Protein AF-A0A1K1PTK1-F1 (afdb_monomer_lite)

Radius of gyration: 25.81 Å; chains: 1; bounding box: 50×44×84 Å

pLDDT: mean 75.49, std 21.54, range [27.88, 97.56]

Sequence (202 aa):
MAKRYSPTVPIGLLTPEHPADHCRLPRHRAFRLRPVVVIAVPGLLTGLAAGLRGWALAGTAPLLSYAIGGLTGPWAAAAGWSFTPLTYAVSTVVFTAIAYGVRKPAVRRRPPEPEPGLWARRGHLAVVACLLFAAAAGCYATLRGLGRIGALPQGFDAVYHGNAVRYIADTGDRSLFGTGHVNWYGDARTPCCCRDCRRCPW

InterPro domains:
  IPR046671 Protein of unknown function DUF6541 [PF20176] (36-183)

Foldseek 3Di:
DDDDDDDDDDDDDPDDDDDPPPPPPPPPPDPDCVVVCLQQVLLLLLCVLLVDDDVRSVVCRNVNSCVLVLVLQAVCVVVVHFADPVSSVVSSVVSSVVSNVVNPVVPVPDDDDPDPPCPPPVNVVVVVVVVVVVVVVVVVVVCVQQVHPPRDNPVVPSVLVVQVVVQCVVPSHSHPCSSVPPPDPPPPPPPPPDPDPPDDDD

Structure (mmCIF, N/CA/C/O backbone):
data_AF-A0A1K1PTK1-F1
#
_entry.id   AF-A0A1K1PTK1-F1
#
loop_
_atom_site.group_PDB
_atom_site.id
_atom_site.type_symbol
_atom_site.label_atom_id
_atom_site.label_alt_id
_atom_site.label_comp_id
_atom_site.label_asym_id
_atom_site.label_entity_id
_atom_site.label_seq_id
_atom_site.pdbx_PDB_ins_code
_atom_site.Cartn_x
_atom_site.Cartn_y
_atom_site.Cartn_z
_atom_site.occupancy
_atom_site.B_iso_or_equiv
_atom_site.auth_seq_id
_atom_site.auth_comp_id
_atom_site.auth_asym_id
_atom_site.auth_atom_id
_atom_site.pdbx_PDB_model_num
ATOM 1 N N . MET A 1 1 ? -2.266 25.096 -47.116 1.00 40.72 1 MET A N 1
ATOM 2 C CA . MET A 1 1 ? -1.181 24.144 -47.448 1.00 40.72 1 MET A CA 1
ATOM 3 C C . MET A 1 1 ? -1.688 22.729 -47.221 1.00 40.72 1 MET A C 1
ATOM 5 O O . MET A 1 1 ? -1.929 22.347 -46.085 1.00 40.72 1 MET A O 1
ATOM 9 N N . ALA A 1 2 ? -1.960 22.012 -48.310 1.00 28.81 2 ALA A N 1
ATOM 10 C CA . ALA A 1 2 ? -2.573 20.688 -48.315 1.00 28.81 2 ALA A CA 1
ATOM 11 C C . ALA A 1 2 ? -1.516 19.583 -48.157 1.00 28.81 2 ALA A C 1
ATOM 13 O O . ALA A 1 2 ? -0.466 19.624 -48.800 1.00 28.81 2 ALA A O 1
ATOM 14 N N . LYS A 1 3 ? -1.807 18.584 -47.319 1.00 31.72 3 LYS A N 1
ATOM 15 C CA . LYS A 1 3 ? -0.981 17.386 -47.132 1.00 31.72 3 LYS A CA 1
ATOM 16 C C . LYS A 1 3 ? -1.183 16.473 -48.350 1.00 31.72 3 LYS A C 1
ATOM 18 O O . LYS A 1 3 ? -2.231 15.845 -48.476 1.00 31.72 3 LYS A O 1
ATOM 23 N N . ARG A 1 4 ? -0.219 16.446 -49.279 1.00 27.88 4 ARG A N 1
ATOM 24 C CA . ARG A 1 4 ? -0.216 15.503 -50.411 1.00 27.88 4 ARG A CA 1
ATOM 25 C C . ARG A 1 4 ? -0.081 14.077 -49.871 1.00 27.88 4 ARG A C 1
ATOM 27 O O . ARG A 1 4 ? 0.936 13.740 -49.274 1.00 27.88 4 ARG A O 1
ATOM 34 N N . TYR A 1 5 ? -1.100 13.255 -50.093 1.00 32.50 5 TYR A N 1
ATOM 35 C CA . TYR A 1 5 ? -0.982 11.801 -50.064 1.00 32.50 5 TYR A CA 1
ATOM 36 C C . TYR A 1 5 ? -0.340 11.363 -51.389 1.00 32.50 5 TYR A C 1
ATOM 38 O O . TYR A 1 5 ? -0.928 11.588 -52.444 1.00 32.50 5 TYR A O 1
ATOM 46 N N . SER A 1 6 ? 0.857 10.770 -51.346 1.00 29.03 6 SER A N 1
ATOM 47 C CA . SER A 1 6 ? 1.424 10.043 -52.492 1.00 29.03 6 SER A CA 1
ATOM 48 C C . SER A 1 6 ? 0.791 8.649 -52.564 1.00 29.03 6 SER A C 1
ATOM 50 O O . SER A 1 6 ? 0.915 7.900 -51.592 1.00 29.03 6 SER A O 1
ATOM 52 N N . PRO A 1 7 ? 0.136 8.268 -53.674 1.00 42.72 7 PRO A N 1
ATOM 53 C CA . PRO A 1 7 ? -0.481 6.962 -53.825 1.00 42.72 7 PRO A CA 1
ATOM 54 C C . PRO A 1 7 ? 0.374 6.090 -54.749 1.00 42.72 7 PRO A C 1
ATOM 56 O O . PRO A 1 7 ? 0.171 6.121 -55.950 1.00 42.72 7 PRO A O 1
ATOM 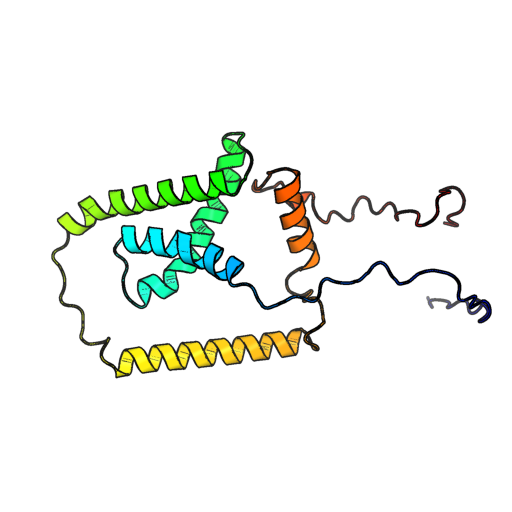59 N N . THR A 1 8 ? 1.316 5.311 -54.217 1.00 39.00 8 THR A N 1
ATOM 60 C CA . THR A 1 8 ? 1.944 4.196 -54.960 1.00 39.00 8 THR A CA 1
ATOM 61 C C . THR A 1 8 ? 2.773 3.333 -54.012 1.00 39.00 8 THR A C 1
ATOM 63 O O . THR A 1 8 ? 3.974 3.541 -53.861 1.00 39.00 8 THR A O 1
ATOM 66 N N . VAL A 1 9 ? 2.144 2.333 -53.397 1.00 42.16 9 VAL A N 1
ATOM 67 C CA . VAL A 1 9 ? 2.837 1.077 -53.079 1.00 42.16 9 VAL A CA 1
ATOM 68 C C . VAL A 1 9 ? 1.949 -0.041 -53.625 1.00 42.16 9 VAL A C 1
ATOM 70 O O . VAL A 1 9 ? 0.801 -0.155 -53.191 1.00 42.16 9 VAL A O 1
ATOM 73 N N . PRO A 1 10 ? 2.409 -0.801 -54.632 1.00 30.94 10 PRO A N 1
ATOM 74 C CA . PRO A 1 10 ? 1.599 -1.832 -55.256 1.00 30.94 10 PRO A CA 1
ATOM 75 C C . PRO A 1 10 ? 1.327 -2.979 -54.279 1.00 30.94 10 PRO A C 1
ATOM 77 O O . PRO A 1 10 ? 2.212 -3.487 -53.592 1.00 30.94 10 PRO A O 1
ATOM 80 N N . ILE A 1 11 ? 0.058 -3.372 -54.249 1.00 39.94 11 ILE A N 1
ATOM 81 C CA . ILE A 1 11 ? -0.478 -4.556 -53.587 1.00 39.94 11 ILE A CA 1
ATOM 82 C C . ILE A 1 11 ? 0.040 -5.769 -54.366 1.00 39.94 11 ILE A C 1
ATOM 84 O O . ILE A 1 11 ? -0.454 -6.062 -55.450 1.00 39.94 11 ILE A O 1
ATOM 88 N N . GLY A 1 12 ? 1.059 -6.454 -53.852 1.00 36.91 12 GLY A N 1
ATOM 89 C CA . GLY A 1 12 ? 1.555 -7.672 -54.489 1.00 36.91 12 GLY A CA 1
ATOM 90 C C . GLY A 1 12 ? 2.940 -8.077 -54.019 1.00 36.91 12 GLY A C 1
ATOM 91 O O . GLY A 1 12 ? 3.911 -7.751 -54.686 1.00 36.91 12 GLY A O 1
ATOM 92 N N . LEU A 1 13 ? 3.006 -8.766 -52.874 1.00 30.64 13 LEU A N 1
ATOM 93 C CA . LEU A 1 13 ? 3.986 -9.811 -52.525 1.00 30.64 13 LEU A CA 1
ATOM 94 C C . LEU A 1 13 ? 3.707 -10.284 -51.085 1.00 30.64 13 LEU A C 1
ATOM 96 O O . LEU A 1 13 ? 4.434 -9.999 -50.140 1.00 30.64 13 LEU A O 1
ATOM 100 N N . LEU A 1 14 ? 2.586 -10.990 -50.919 1.00 35.12 14 LEU A N 1
ATOM 101 C CA . LEU A 1 14 ? 2.364 -11.889 -49.786 1.00 35.12 14 LEU A CA 1
ATOM 102 C C . LEU A 1 14 ? 3.013 -13.230 -50.150 1.00 35.12 14 LEU A C 1
ATOM 104 O O . LEU A 1 14 ? 2.383 -14.077 -50.775 1.00 35.12 14 LEU A O 1
ATOM 108 N N . THR A 1 15 ? 4.283 -13.411 -49.798 1.00 32.91 15 THR A N 1
ATOM 109 C CA . THR A 1 15 ? 4.886 -14.748 -49.691 1.00 32.91 15 THR A CA 1
ATOM 110 C C . THR A 1 15 ? 4.703 -15.245 -48.253 1.00 32.91 15 THR A C 1
ATOM 112 O O . THR A 1 15 ? 5.134 -14.547 -47.331 1.00 32.91 15 THR A O 1
ATOM 115 N N . PRO A 1 16 ? 4.061 -16.405 -48.022 1.00 45.12 16 PRO A N 1
ATOM 116 C CA . PRO A 1 16 ? 3.763 -16.908 -46.688 1.00 45.12 16 PRO A CA 1
ATOM 117 C C . PRO A 1 16 ? 4.857 -17.880 -46.239 1.00 45.12 16 PRO A C 1
ATOM 119 O O . PRO A 1 16 ? 4.672 -19.082 -46.317 1.00 45.12 16 PRO A O 1
ATOM 122 N N . GLU A 1 17 ? 6.008 -17.397 -45.779 1.00 35.66 17 GLU A N 1
ATOM 123 C CA . GLU A 1 17 ? 7.068 -18.296 -45.299 1.00 35.66 17 GLU A CA 1
ATOM 124 C C . GLU A 1 17 ? 7.743 -17.720 -44.038 1.00 35.66 17 GLU A C 1
ATOM 126 O O . GLU A 1 17 ? 8.630 -16.874 -44.119 1.00 35.66 17 GLU A O 1
ATOM 131 N N . HIS A 1 18 ? 7.315 -18.257 -42.882 1.00 38.66 18 HIS A N 1
ATOM 132 C CA . HIS A 1 18 ? 8.014 -18.345 -41.581 1.00 38.66 18 HIS A CA 1
ATOM 133 C C . HIS A 1 18 ? 8.042 -17.153 -40.590 1.00 38.66 18 HIS A C 1
ATOM 135 O O . HIS A 1 18 ? 8.311 -16.015 -40.960 1.00 38.66 18 HIS A O 1
ATOM 141 N N . PRO A 1 19 ? 7.989 -17.420 -39.262 1.00 39.12 19 PRO A N 1
ATOM 142 C CA . PRO A 1 19 ? 7.047 -18.277 -38.539 1.00 39.12 19 PRO A CA 1
ATOM 143 C C . PRO A 1 19 ? 6.409 -17.496 -37.363 1.00 39.12 19 PRO A C 1
ATOM 145 O O . PRO A 1 19 ? 7.090 -17.019 -36.453 1.00 39.12 19 PRO A O 1
ATOM 148 N N . ALA A 1 20 ? 5.081 -17.393 -37.325 1.00 39.00 20 ALA A N 1
ATOM 149 C CA . ALA A 1 20 ? 4.339 -16.733 -36.241 1.00 39.00 20 ALA A CA 1
ATOM 150 C C . ALA A 1 20 ? 4.202 -17.604 -34.966 1.00 39.00 20 ALA A C 1
ATOM 152 O O . ALA A 1 20 ? 3.267 -17.426 -34.187 1.00 39.00 20 ALA A O 1
ATOM 153 N N . ASP A 1 21 ? 5.126 -18.541 -34.727 1.00 35.16 21 ASP A N 1
ATOM 154 C CA . ASP A 1 21 ? 4.940 -19.633 -33.757 1.00 35.16 21 ASP A CA 1
ATOM 155 C C . ASP A 1 21 ? 5.618 -19.433 -32.389 1.00 35.16 21 ASP A C 1
ATOM 157 O O . ASP A 1 21 ? 5.432 -20.249 -31.482 1.00 35.16 21 ASP A O 1
ATOM 161 N N . HIS A 1 22 ? 6.344 -18.332 -32.166 1.00 37.00 22 HIS A N 1
ATOM 162 C CA . HIS A 1 22 ? 7.022 -18.092 -30.879 1.00 37.00 22 HIS A CA 1
ATOM 163 C C . HIS A 1 22 ? 6.304 -17.137 -29.924 1.00 37.00 22 HIS A C 1
ATOM 165 O O . HIS A 1 22 ? 6.672 -17.060 -28.753 1.00 37.00 22 HIS A O 1
ATOM 171 N N . CYS A 1 23 ? 5.222 -16.481 -30.347 1.00 39.00 23 CYS A N 1
ATOM 172 C CA . CYS A 1 23 ? 4.426 -15.643 -29.450 1.00 39.00 23 CYS A CA 1
ATOM 173 C C . CYS A 1 23 ? 3.256 -16.430 -28.840 1.00 39.00 23 CYS A C 1
ATOM 175 O O . CYS A 1 23 ? 2.099 -16.012 -28.877 1.00 39.00 23 CYS A O 1
ATOM 177 N N . ARG A 1 24 ? 3.539 -17.598 -28.245 1.00 36.56 24 ARG A N 1
ATOM 178 C CA . ARG A 1 24 ? 2.596 -18.186 -27.286 1.00 36.56 24 ARG A CA 1
ATOM 179 C C . ARG A 1 24 ? 2.633 -17.320 -26.036 1.00 36.56 24 ARG A C 1
ATOM 181 O O . ARG A 1 24 ? 3.410 -17.584 -25.122 1.00 36.56 24 ARG A O 1
ATOM 188 N N . LEU A 1 25 ? 1.781 -16.294 -25.993 1.00 40.56 25 LEU A N 1
ATOM 189 C CA . LEU A 1 25 ? 1.430 -15.648 -24.735 1.00 40.56 25 LEU A CA 1
ATOM 190 C C . LEU A 1 25 ? 1.032 -16.771 -23.769 1.00 40.56 25 LEU A C 1
ATOM 192 O O . LEU A 1 25 ? 0.128 -17.554 -24.093 1.00 40.56 25 LEU A O 1
ATOM 196 N N . PRO A 1 26 ? 1.735 -16.938 -22.637 1.00 41.94 26 PRO A N 1
ATOM 197 C CA . PRO A 1 26 ? 1.401 -17.984 -21.693 1.00 41.94 26 PRO A CA 1
ATOM 198 C C . PRO A 1 26 ? -0.063 -17.792 -21.314 1.00 41.94 26 PRO A C 1
ATOM 200 O O . PRO A 1 26 ? -0.428 -16.741 -20.793 1.00 41.94 26 PRO A O 1
ATOM 203 N N . ARG A 1 27 ? -0.911 -18.789 -21.613 1.00 46.16 27 ARG A N 1
ATOM 204 C CA . ARG A 1 27 ? -2.316 -18.800 -21.190 1.00 46.16 27 ARG A CA 1
ATOM 205 C C . ARG A 1 27 ? -2.325 -18.506 -19.695 1.00 46.16 27 ARG A C 1
ATOM 207 O O . ARG A 1 27 ? -1.886 -19.346 -18.907 1.00 46.16 27 ARG A O 1
ATOM 214 N N . HIS A 1 28 ? -2.749 -17.298 -19.328 1.00 47.00 28 HIS A N 1
ATOM 215 C CA . HIS A 1 28 ? -2.728 -16.807 -17.959 1.00 47.00 28 HIS A CA 1
ATOM 216 C C . HIS A 1 28 ? -3.698 -17.658 -17.138 1.00 47.00 28 HIS A C 1
ATOM 218 O O . HIS A 1 28 ? -4.892 -17.381 -17.055 1.00 47.00 28 HIS A O 1
ATOM 224 N N . ARG A 1 29 ? -3.193 -18.763 -16.578 1.00 47.09 29 ARG A N 1
ATOM 225 C CA . ARG A 1 29 ? -3.920 -19.584 -15.614 1.00 47.09 29 ARG A CA 1
ATOM 226 C C . ARG A 1 29 ? -4.163 -18.727 -14.382 1.00 47.09 29 ARG A C 1
ATOM 228 O O . ARG A 1 29 ? -3.265 -18.611 -13.554 1.00 47.09 29 ARG A O 1
ATOM 235 N N . ALA A 1 30 ? -5.378 -18.192 -14.309 1.00 44.09 30 ALA A N 1
ATOM 236 C CA . ALA A 1 30 ? -5.986 -17.499 -13.186 1.00 44.09 30 ALA A CA 1
ATOM 237 C C . ALA A 1 30 ? -5.217 -16.271 -12.673 1.00 44.09 30 ALA A C 1
ATOM 239 O O . ALA A 1 30 ? -3.994 -16.227 -12.565 1.00 44.09 30 ALA A O 1
ATOM 240 N N . PHE A 1 31 ? -5.983 -15.258 -12.295 1.00 47.47 31 PHE A N 1
ATOM 241 C CA . PHE A 1 31 ? -5.540 -14.128 -11.495 1.00 47.47 31 PHE A CA 1
ATOM 242 C C . PHE A 1 31 ? -4.935 -14.668 -10.185 1.00 47.47 31 PHE A C 1
ATOM 244 O O . PHE A 1 31 ? -5.634 -14.952 -9.215 1.00 47.47 31 PHE A O 1
ATOM 251 N N . ARG A 1 32 ? -3.631 -14.955 -10.178 1.00 60.44 32 ARG A N 1
ATOM 252 C CA . ARG A 1 32 ? -2.958 -15.541 -9.019 1.00 60.44 32 ARG A CA 1
ATOM 253 C C . ARG A 1 32 ? -2.977 -14.458 -7.942 1.00 60.44 32 ARG A C 1
ATOM 255 O O . ARG A 1 32 ? -2.459 -13.380 -8.196 1.00 60.44 32 ARG A O 1
ATOM 262 N N . LEU A 1 33 ? -3.532 -14.728 -6.757 1.00 67.00 33 LEU A N 1
ATOM 263 C CA . LEU A 1 33 ? -3.748 -13.766 -5.650 1.00 67.00 33 LEU A CA 1
ATOM 264 C C . LEU A 1 33 ? -2.480 -13.043 -5.134 1.00 67.00 33 LEU A C 1
ATOM 266 O O . LEU A 1 33 ? -2.549 -12.252 -4.199 1.00 67.00 33 LEU A O 1
ATOM 270 N N . ARG A 1 34 ? -1.316 -13.277 -5.745 1.00 75.19 34 ARG A N 1
ATOM 271 C CA . ARG A 1 34 ? -0.017 -12.710 -5.374 1.00 75.19 34 ARG A CA 1
ATOM 272 C C . ARG A 1 34 ? -0.025 -11.175 -5.262 1.00 75.19 34 ARG A C 1
ATOM 274 O O . ARG A 1 34 ? 0.472 -10.701 -4.247 1.00 75.19 34 ARG A O 1
ATOM 281 N N . PRO A 1 35 ? -0.599 -10.385 -6.196 1.00 78.69 35 PRO A N 1
ATOM 282 C CA . PRO A 1 35 ? -0.611 -8.925 -6.059 1.00 78.69 35 PRO A CA 1
ATOM 283 C C . PRO A 1 35 ? -1.449 -8.466 -4.864 1.00 78.69 35 PRO A C 1
ATOM 285 O O . PRO A 1 35 ? -1.042 -7.572 -4.131 1.00 78.69 35 PRO A O 1
ATOM 288 N N . VAL A 1 36 ? -2.587 -9.128 -4.628 1.00 85.00 36 VAL A N 1
ATOM 289 C CA . VAL A 1 36 ? -3.461 -8.836 -3.484 1.00 85.00 36 VAL A CA 1
ATOM 290 C C . VAL A 1 36 ? -2.720 -9.094 -2.178 1.00 85.00 36 VAL A C 1
ATOM 292 O O . VAL A 1 36 ? -2.782 -8.273 -1.274 1.00 85.00 36 VAL A O 1
ATOM 295 N N . VAL A 1 37 ? -1.960 -10.187 -2.095 1.00 87.50 37 VAL A N 1
ATOM 296 C CA . VAL A 1 37 ? -1.138 -10.507 -0.919 1.00 87.50 37 VAL A CA 1
ATOM 297 C C . VAL A 1 37 ? -0.075 -9.433 -0.678 1.00 87.50 37 VAL A C 1
ATOM 299 O O . VAL A 1 37 ? 0.055 -8.961 0.448 1.00 87.50 37 VAL A O 1
ATOM 302 N N . VAL A 1 38 ? 0.644 -9.004 -1.720 1.00 85.56 38 VAL A N 1
ATOM 303 C CA . VAL A 1 38 ? 1.691 -7.972 -1.600 1.00 85.56 38 VAL A CA 1
ATOM 304 C C . VAL A 1 38 ? 1.112 -6.623 -1.161 1.00 85.56 38 VAL A C 1
ATOM 306 O O . VAL A 1 38 ? 1.744 -5.918 -0.384 1.00 85.56 38 VAL A O 1
ATOM 309 N N . ILE A 1 39 ? -0.099 -6.277 -1.606 1.00 87.94 39 ILE A N 1
ATOM 310 C CA . ILE A 1 39 ? -0.762 -5.018 -1.236 1.00 87.94 39 ILE A CA 1
ATOM 311 C C . ILE A 1 39 ? -1.446 -5.110 0.134 1.00 87.94 39 ILE A C 1
ATOM 313 O O . ILE A 1 39 ? -1.491 -4.123 0.860 1.00 87.94 39 ILE A O 1
ATOM 317 N N . ALA A 1 40 ? -1.996 -6.259 0.515 1.00 90.25 40 ALA A N 1
ATOM 318 C CA . ALA A 1 40 ? -2.781 -6.371 1.741 1.00 90.25 40 ALA A CA 1
ATOM 319 C C . ALA A 1 40 ? -1.918 -6.703 2.965 1.00 90.25 40 ALA A C 1
ATOM 321 O O . ALA A 1 40 ? -2.092 -6.096 4.018 1.00 90.25 40 ALA A O 1
ATOM 322 N N . VAL A 1 41 ? -0.991 -7.659 2.852 1.00 93.75 41 VAL A N 1
ATOM 323 C CA . VAL A 1 41 ? -0.316 -8.247 4.021 1.00 93.75 41 VAL A CA 1
ATOM 324 C C . VAL A 1 41 ? 0.563 -7.251 4.787 1.00 93.75 41 VAL A C 1
ATOM 326 O O . VAL A 1 41 ? 0.382 -7.162 6.002 1.00 93.75 41 VAL A O 1
ATOM 329 N N . PRO A 1 42 ? 1.467 -6.475 4.156 1.00 94.50 42 PRO A N 1
ATOM 330 C CA . PRO A 1 42 ? 2.355 -5.565 4.888 1.00 94.50 42 PRO A CA 1
ATOM 331 C C . PRO A 1 42 ? 1.596 -4.545 5.745 1.00 94.50 42 PRO A C 1
ATOM 333 O O . PRO A 1 42 ? 1.890 -4.345 6.927 1.00 94.50 42 PRO A O 1
ATOM 336 N N . GLY A 1 43 ? 0.565 -3.937 5.166 1.00 94.56 43 GLY A N 1
ATOM 337 C CA . GLY A 1 43 ? -0.274 -2.964 5.840 1.00 94.56 43 GLY A CA 1
ATOM 338 C C . GLY A 1 43 ? -1.247 -3.574 6.841 1.00 94.56 43 GLY A C 1
ATOM 339 O O . GLY A 1 43 ? -1.500 -2.949 7.867 1.00 94.56 43 GLY A O 1
ATOM 340 N N . LEU A 1 44 ? -1.733 -4.803 6.624 1.00 95.00 44 LEU A N 1
ATOM 341 C CA . LEU A 1 44 ? -2.496 -5.533 7.643 1.00 95.00 44 LEU A CA 1
ATOM 342 C C . LEU A 1 44 ? -1.641 -5.800 8.886 1.00 95.00 44 LEU A C 1
ATOM 344 O O . LEU A 1 44 ? -2.087 -5.520 9.996 1.00 95.00 44 LEU A O 1
ATOM 348 N N . LEU A 1 45 ? -0.408 -6.289 8.712 1.00 95.44 45 LEU A N 1
ATOM 349 C CA . LEU A 1 45 ? 0.524 -6.528 9.821 1.00 95.44 45 LEU A CA 1
ATOM 350 C C . LEU A 1 45 ? 0.818 -5.232 10.587 1.00 95.44 45 LEU A C 1
ATOM 352 O O . LEU A 1 45 ? 0.694 -5.186 11.812 1.00 95.44 45 LEU A O 1
ATOM 356 N N . THR A 1 46 ? 1.126 -4.163 9.852 1.00 94.44 46 THR A N 1
ATOM 357 C CA . THR A 1 46 ? 1.436 -2.848 10.432 1.00 94.44 46 THR A CA 1
ATOM 358 C C . THR A 1 46 ? 0.220 -2.243 11.144 1.00 94.44 46 THR A C 1
ATOM 360 O O . THR A 1 46 ? 0.341 -1.741 12.261 1.00 94.44 46 THR A O 1
ATOM 363 N N . GLY A 1 47 ? -0.973 -2.332 10.549 1.00 93.12 47 GLY A N 1
ATOM 364 C CA . GLY A 1 47 ? -2.219 -1.834 11.137 1.00 93.12 47 GLY A CA 1
ATOM 365 C C . GLY A 1 47 ? -2.639 -2.610 12.388 1.00 93.12 47 GLY A C 1
ATOM 366 O O . GLY A 1 47 ? -3.036 -2.004 13.383 1.00 93.12 47 GLY A O 1
ATOM 367 N N . LEU A 1 48 ? -2.484 -3.939 12.388 1.00 93.56 48 LEU A N 1
ATOM 368 C CA . LEU A 1 48 ? -2.718 -4.778 13.570 1.00 93.56 48 LEU A CA 1
ATOM 369 C C . LEU A 1 48 ? -1.749 -4.433 14.707 1.00 93.56 48 LEU A C 1
ATOM 371 O O . LEU A 1 48 ? -2.169 -4.310 15.862 1.00 93.56 48 LEU A O 1
ATOM 375 N N . ALA A 1 49 ? -0.471 -4.215 14.385 1.00 91.81 49 ALA A N 1
ATOM 376 C CA . ALA A 1 49 ? 0.534 -3.766 15.345 1.00 91.81 49 ALA A CA 1
ATOM 377 C C . ALA A 1 49 ? 0.192 -2.385 15.932 1.00 91.81 49 ALA A C 1
ATOM 379 O O . ALA A 1 49 ? 0.250 -2.204 17.153 1.00 91.81 49 ALA A O 1
ATOM 380 N N . ALA A 1 50 ? -0.286 -1.459 15.092 1.00 90.25 50 ALA A N 1
ATOM 381 C CA . ALA A 1 50 ? -0.818 -0.156 15.502 1.00 90.25 50 ALA A CA 1
ATOM 382 C C . ALA A 1 50 ? -2.111 -0.253 16.339 1.00 90.25 50 ALA A C 1
ATOM 384 O O . ALA A 1 50 ? -2.475 0.697 17.028 1.00 90.25 50 ALA A O 1
ATOM 385 N N . GLY A 1 51 ? -2.779 -1.412 16.347 1.00 86.81 51 GLY A N 1
ATOM 386 C CA . GLY A 1 51 ? -4.001 -1.660 17.115 1.00 86.81 51 GLY A CA 1
ATOM 387 C C . GLY A 1 51 ? -5.296 -1.343 16.387 1.00 86.81 51 GLY A C 1
ATOM 388 O O . GLY A 1 51 ? -6.348 -1.328 17.023 1.00 86.81 51 GLY A O 1
ATOM 389 N N . LEU A 1 52 ? -5.232 -1.131 15.073 1.00 88.25 52 LEU A N 1
ATOM 390 C CA . LEU A 1 52 ? -6.408 -0.940 14.236 1.00 88.25 52 LEU A CA 1
ATOM 391 C C . LEU A 1 52 ? -7.206 -2.244 14.136 1.00 88.25 52 LEU A C 1
ATOM 393 O O . LEU A 1 52 ? -6.646 -3.343 14.095 1.00 88.25 52 LEU A O 1
ATOM 397 N N . ARG A 1 53 ? -8.533 -2.119 14.092 1.00 87.19 53 ARG A N 1
ATOM 398 C CA . ARG A 1 53 ? -9.476 -3.242 14.002 1.00 87.19 53 ARG A CA 1
ATOM 399 C C . ARG A 1 53 ? -10.619 -2.918 13.040 1.00 87.19 53 ARG A C 1
ATOM 401 O O . ARG A 1 53 ? -10.808 -1.767 12.645 1.00 87.19 53 ARG A O 1
ATOM 408 N N . GLY A 1 54 ? -11.364 -3.952 12.652 1.00 86.38 54 GLY A N 1
ATOM 409 C CA . GLY A 1 54 ? -12.568 -3.828 11.829 1.00 86.38 54 GLY A CA 1
ATOM 410 C C . GLY A 1 54 ? -12.326 -3.112 10.497 1.00 86.38 54 GLY A C 1
ATOM 411 O O . GLY A 1 54 ? -11.319 -3.331 9.823 1.00 86.38 54 GLY A O 1
ATOM 412 N N . TRP A 1 55 ? -13.255 -2.234 10.123 1.00 87.19 55 TRP A N 1
ATOM 413 C CA . TRP A 1 55 ? -13.220 -1.517 8.846 1.00 87.19 55 TRP A CA 1
ATOM 414 C C . TRP A 1 55 ? -12.097 -0.484 8.749 1.00 87.19 55 TRP A C 1
ATOM 416 O O . TRP A 1 55 ? -11.593 -0.252 7.653 1.00 87.19 55 TRP A O 1
ATOM 426 N N . ALA A 1 56 ? -11.648 0.075 9.878 1.00 87.19 56 ALA A N 1
ATOM 427 C CA . ALA A 1 56 ? -10.485 0.956 9.897 1.00 87.19 56 ALA A CA 1
ATOM 428 C C . ALA A 1 56 ? -9.225 0.201 9.450 1.00 87.19 56 ALA A C 1
ATOM 430 O O . ALA A 1 56 ? -8.485 0.693 8.601 1.00 87.19 56 ALA A O 1
ATOM 431 N N . LEU A 1 57 ? -9.017 -1.025 9.944 1.00 90.62 57 LEU A N 1
ATOM 432 C CA . LEU A 1 57 ? -7.919 -1.883 9.490 1.00 90.62 57 LEU A CA 1
ATOM 433 C C . LEU A 1 57 ? -8.059 -2.236 8.003 1.00 90.62 57 LEU A C 1
ATOM 435 O O . LEU A 1 57 ? -7.093 -2.114 7.255 1.00 90.62 57 LEU A O 1
ATOM 439 N N . ALA A 1 58 ? -9.257 -2.632 7.566 1.00 90.44 58 ALA A N 1
ATOM 440 C CA . ALA A 1 58 ? -9.498 -3.005 6.172 1.00 90.44 58 ALA A CA 1
ATOM 441 C C . ALA A 1 58 ? -9.233 -1.843 5.195 1.00 90.44 58 ALA A C 1
ATOM 443 O O . ALA A 1 58 ? -8.616 -2.051 4.152 1.00 90.44 58 ALA A O 1
ATOM 444 N N . GLY A 1 59 ? -9.658 -0.623 5.539 1.00 90.00 59 GLY A N 1
ATOM 445 C CA . GLY A 1 59 ? -9.455 0.564 4.704 1.00 90.00 59 GLY A CA 1
ATOM 446 C C . GLY A 1 59 ? -8.017 1.090 4.715 1.00 90.00 59 GLY A C 1
ATOM 447 O O . GLY A 1 59 ? -7.520 1.547 3.689 1.00 90.00 59 GLY A O 1
ATOM 448 N N . THR A 1 60 ? -7.325 1.006 5.855 1.00 93.56 60 THR A N 1
ATOM 449 C CA . THR A 1 60 ? -5.952 1.530 5.997 1.00 93.56 60 THR A CA 1
ATOM 450 C C . THR A 1 60 ? -4.869 0.552 5.558 1.00 93.56 60 THR A C 1
ATOM 452 O O . THR A 1 60 ? -3.773 0.991 5.219 1.00 93.56 60 THR A O 1
ATOM 455 N N . ALA A 1 61 ? -5.148 -0.753 5.507 1.00 94.00 61 ALA A N 1
ATOM 456 C CA . ALA A 1 61 ? -4.178 -1.762 5.085 1.00 94.00 61 ALA A CA 1
ATOM 457 C C . ALA A 1 61 ? -3.506 -1.455 3.728 1.00 94.00 61 ALA A C 1
ATOM 459 O O . ALA A 1 61 ? -2.279 -1.364 3.698 1.00 94.00 61 ALA A O 1
ATOM 460 N N . PRO A 1 62 ? -4.230 -1.229 2.611 1.00 92.88 62 PRO A N 1
ATOM 461 C CA . PRO A 1 62 ? -3.570 -0.905 1.346 1.00 92.88 62 PRO A CA 1
ATOM 462 C C . PRO A 1 62 ? -2.764 0.399 1.434 1.00 92.88 62 PRO A C 1
ATOM 464 O O . PRO A 1 62 ? -1.652 0.460 0.914 1.00 92.88 62 PRO A O 1
ATOM 467 N N . LEU A 1 63 ? -3.271 1.412 2.146 1.00 94.56 63 LEU A N 1
ATOM 468 C CA . LEU A 1 63 ? -2.581 2.691 2.335 1.00 94.56 63 LEU A CA 1
ATOM 469 C C . LEU A 1 63 ? -1.235 2.515 3.055 1.00 94.56 63 LEU A C 1
ATOM 471 O O . LEU A 1 63 ? -0.228 3.071 2.623 1.00 94.56 63 LEU A O 1
ATOM 475 N N . LEU A 1 64 ? -1.201 1.708 4.117 1.00 95.44 64 LEU A N 1
ATOM 476 C CA . LEU A 1 64 ? 0.022 1.411 4.863 1.00 95.44 64 LEU A CA 1
ATOM 477 C C . LEU A 1 64 ? 1.030 0.635 4.009 1.00 95.44 64 LEU A C 1
ATOM 479 O O . LEU A 1 64 ? 2.212 0.969 4.015 1.00 95.44 64 LEU A O 1
ATOM 483 N N . SER A 1 65 ? 0.586 -0.345 3.218 1.00 94.94 65 SER A N 1
ATOM 484 C CA . SER A 1 65 ? 1.477 -1.057 2.290 1.00 94.94 65 SER A CA 1
ATOM 485 C C . SER A 1 65 ? 2.091 -0.129 1.241 1.00 94.94 65 SER A C 1
ATOM 487 O O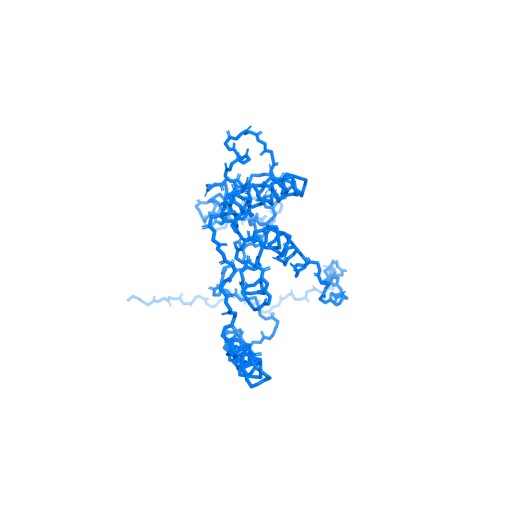 . SER A 1 65 ? 3.280 -0.260 0.933 1.00 94.94 65 SER A O 1
ATOM 489 N N . TYR A 1 66 ? 1.304 0.824 0.722 1.00 93.81 66 TYR A N 1
ATOM 490 C CA . TYR A 1 66 ? 1.789 1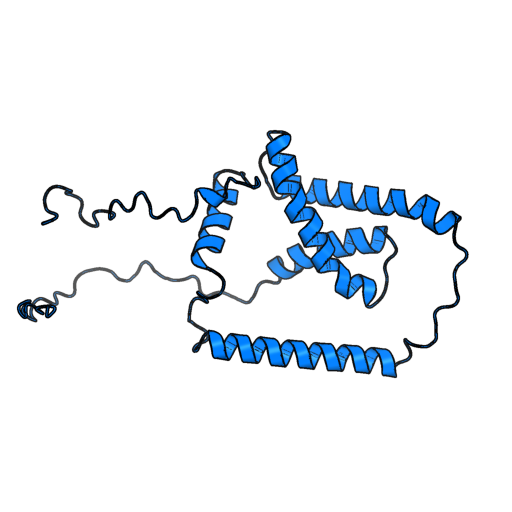.865 -0.188 1.00 93.81 66 TYR A CA 1
ATOM 491 C C . TYR A 1 66 ? 2.785 2.801 0.492 1.00 93.81 66 TYR A C 1
ATOM 493 O O . TYR A 1 66 ? 3.815 3.100 -0.103 1.00 93.81 66 TYR A O 1
ATOM 501 N N . ALA A 1 67 ? 2.526 3.221 1.733 1.00 95.06 67 ALA A N 1
ATOM 502 C CA . ALA A 1 67 ? 3.455 4.055 2.492 1.00 95.06 67 ALA A CA 1
ATOM 503 C C . ALA A 1 67 ? 4.802 3.345 2.699 1.00 95.06 67 ALA A C 1
ATOM 505 O O . ALA A 1 67 ? 5.849 3.920 2.411 1.00 95.06 67 ALA A O 1
ATOM 506 N N . ILE A 1 68 ? 4.777 2.069 3.102 1.00 95.56 68 ILE A N 1
ATOM 507 C CA . ILE A 1 68 ? 5.992 1.257 3.261 1.00 95.56 68 ILE A CA 1
ATOM 508 C C . ILE A 1 68 ? 6.727 1.161 1.918 1.00 95.56 68 ILE A C 1
ATOM 510 O O . ILE A 1 68 ? 7.891 1.532 1.824 1.00 95.56 68 ILE A O 1
ATOM 514 N N . GLY A 1 69 ? 6.053 0.730 0.847 1.00 92.81 69 GLY A N 1
ATOM 515 C CA . GLY A 1 69 ? 6.698 0.517 -0.458 1.00 92.81 69 GLY A CA 1
ATOM 516 C C . GLY A 1 69 ? 7.145 1.797 -1.162 1.00 92.81 69 GLY A C 1
ATOM 517 O O . GLY A 1 69 ? 8.093 1.769 -1.953 1.00 92.81 69 GLY A O 1
ATOM 518 N N . GLY A 1 70 ? 6.467 2.910 -0.887 1.00 91.81 70 GLY A N 1
ATOM 519 C CA . GLY A 1 70 ? 6.808 4.240 -1.379 1.00 91.81 70 GLY A CA 1
ATOM 520 C C . GLY A 1 70 ? 8.025 4.831 -0.675 1.00 91.81 70 GLY A C 1
ATOM 521 O O . GLY A 1 70 ? 8.839 5.462 -1.336 1.00 91.81 70 GLY A O 1
ATOM 522 N N . LEU A 1 71 ? 8.191 4.584 0.629 1.00 94.50 71 LEU A N 1
ATOM 523 C CA . LEU A 1 71 ? 9.325 5.093 1.411 1.00 94.50 71 LEU A CA 1
ATOM 524 C C . LEU A 1 71 ? 10.564 4.193 1.328 1.00 94.50 71 LEU A C 1
ATOM 526 O O . LEU A 1 71 ? 11.684 4.698 1.290 1.00 94.50 71 LEU A O 1
ATOM 530 N N . THR A 1 72 ? 10.386 2.869 1.241 1.00 94.56 72 THR A N 1
ATOM 531 C CA . THR A 1 72 ? 11.511 1.925 1.159 1.00 94.56 72 THR A CA 1
ATOM 532 C C . THR A 1 72 ? 12.408 2.194 -0.045 1.00 94.56 72 THR A C 1
ATOM 534 O O . THR A 1 72 ? 13.618 2.080 0.088 1.00 94.56 72 THR A O 1
ATOM 537 N N . GLY A 1 73 ? 11.851 2.545 -1.208 1.00 91.25 73 GLY A N 1
ATOM 538 C CA . GLY A 1 73 ? 12.641 2.794 -2.421 1.00 91.25 73 GLY A CA 1
ATOM 539 C C . GLY A 1 73 ? 13.641 3.948 -2.261 1.00 91.25 73 GLY A C 1
ATOM 540 O O . GLY A 1 73 ? 14.848 3.708 -2.321 1.00 91.25 73 GLY A O 1
ATOM 541 N N . PRO A 1 74 ? 13.172 5.179 -1.985 1.00 93.25 74 PRO A N 1
ATOM 542 C CA . PRO A 1 74 ? 14.036 6.335 -1.758 1.00 93.25 74 PRO A CA 1
ATOM 543 C C . PRO A 1 74 ? 15.034 6.147 -0.612 1.00 93.25 74 PRO A C 1
ATOM 545 O O . PRO A 1 74 ? 16.190 6.534 -0.751 1.00 93.25 74 PRO A O 1
ATOM 548 N N . TRP A 1 75 ? 14.624 5.536 0.505 1.00 93.94 75 TRP A N 1
ATOM 549 C CA . TRP A 1 75 ? 15.532 5.304 1.632 1.00 93.94 75 TRP A CA 1
ATOM 550 C C . TRP A 1 75 ? 16.571 4.222 1.354 1.00 93.94 75 TRP A C 1
ATOM 552 O O . TRP A 1 75 ? 17.723 4.392 1.743 1.00 93.94 75 TRP A O 1
ATOM 562 N N . ALA A 1 76 ? 16.205 3.145 0.652 1.00 92.81 76 ALA A N 1
ATOM 563 C CA . ALA A 1 76 ? 17.171 2.141 0.216 1.00 92.81 76 ALA A CA 1
ATOM 564 C C . ALA A 1 76 ? 18.200 2.763 -0.736 1.00 92.81 76 ALA A C 1
ATOM 566 O O . ALA A 1 76 ? 19.394 2.590 -0.520 1.00 92.81 76 ALA A O 1
ATOM 567 N N . ALA A 1 77 ? 17.756 3.572 -1.704 1.00 90.75 77 ALA A N 1
ATOM 568 C CA . ALA A 1 77 ? 18.653 4.285 -2.610 1.00 90.75 77 ALA A CA 1
ATOM 569 C C . ALA A 1 77 ? 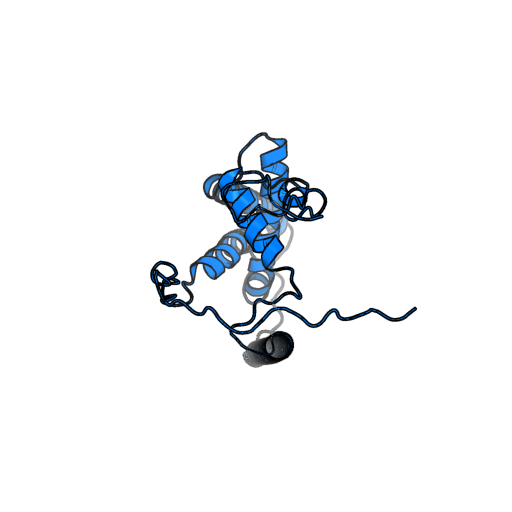19.585 5.260 -1.866 1.00 90.75 77 ALA A C 1
ATOM 571 O O . ALA A 1 77 ? 20.787 5.268 -2.119 1.00 90.75 77 ALA A O 1
ATOM 572 N N . ALA A 1 78 ? 19.062 6.028 -0.902 1.00 91.00 78 ALA A N 1
ATOM 573 C CA . ALA A 1 78 ? 19.867 6.926 -0.070 1.00 91.00 78 ALA A CA 1
ATOM 574 C C . ALA A 1 78 ? 20.903 6.177 0.792 1.00 91.00 78 ALA A C 1
ATOM 576 O O . ALA A 1 78 ? 21.978 6.707 1.058 1.00 91.00 78 ALA A O 1
ATOM 577 N N . ALA A 1 79 ? 20.599 4.942 1.199 1.00 91.62 79 ALA A N 1
ATOM 578 C CA . ALA A 1 79 ? 21.516 4.055 1.915 1.00 91.62 79 ALA A CA 1
ATOM 579 C C . ALA A 1 79 ? 22.466 3.263 0.989 1.00 91.62 79 ALA A C 1
ATOM 581 O O . ALA A 1 79 ? 23.288 2.490 1.480 1.00 91.62 79 ALA A O 1
ATOM 582 N N . GLY A 1 80 ? 22.357 3.420 -0.336 1.00 90.25 80 GLY A N 1
ATOM 583 C CA . GLY A 1 80 ? 23.139 2.660 -1.317 1.00 90.25 80 GLY A CA 1
ATOM 584 C C . GLY A 1 80 ? 22.731 1.186 -1.445 1.00 90.25 80 GLY A C 1
ATOM 585 O O . GLY A 1 80 ? 23.523 0.365 -1.901 1.00 90.25 80 GLY A O 1
ATOM 586 N N . TRP A 1 81 ? 21.517 0.823 -1.025 1.00 93.00 81 TRP A N 1
ATOM 587 C CA . TRP A 1 81 ? 20.990 -0.541 -1.088 1.00 93.00 81 TRP A CA 1
ATOM 588 C C . TRP A 1 81 ? 20.056 -0.743 -2.279 1.00 93.00 81 TRP A C 1
ATOM 590 O O . TRP A 1 81 ? 19.187 0.082 -2.562 1.00 93.00 81 TRP A O 1
ATOM 600 N N . SER A 1 82 ? 20.169 -1.901 -2.929 1.00 91.81 82 SER A N 1
ATOM 601 C CA . SER A 1 82 ? 19.251 -2.304 -3.995 1.00 91.81 82 SER A CA 1
ATOM 602 C C . SER A 1 82 ? 17.862 -2.636 -3.443 1.00 91.81 82 SER A C 1
ATOM 604 O O . SER A 1 82 ? 17.713 -3.331 -2.433 1.00 91.81 82 SER A O 1
ATOM 606 N N . PHE A 1 83 ? 16.819 -2.194 -4.140 1.00 91.31 83 PHE A N 1
ATOM 607 C CA . PHE A 1 83 ? 15.442 -2.544 -3.824 1.00 91.31 83 PHE A CA 1
ATOM 608 C C . PHE A 1 83 ? 15.149 -3.994 -4.235 1.00 91.31 83 PHE A C 1
ATOM 610 O O . PHE A 1 83 ? 15.063 -4.322 -5.415 1.00 91.31 83 PHE A O 1
ATOM 617 N N . THR A 1 84 ? 14.964 -4.871 -3.250 1.00 92.19 84 THR A N 1
ATOM 618 C CA . THR A 1 84 ? 14.660 -6.294 -3.440 1.00 92.19 84 THR A CA 1
ATOM 619 C C . THR A 1 84 ? 13.440 -6.695 -2.603 1.00 92.19 84 THR A C 1
ATOM 621 O O . THR A 1 84 ? 13.051 -5.978 -1.676 1.00 92.19 84 THR A O 1
ATOM 624 N N . PRO A 1 85 ? 12.829 -7.869 -2.851 1.00 90.75 85 PRO A N 1
ATOM 625 C CA . PRO A 1 85 ? 11.772 -8.380 -1.978 1.00 90.75 85 PRO A CA 1
ATOM 626 C C . PRO A 1 85 ? 12.202 -8.483 -0.506 1.00 90.75 85 PRO A C 1
ATOM 628 O O . PRO A 1 85 ? 11.382 -8.278 0.388 1.00 90.75 85 PRO A O 1
ATOM 631 N N . LEU A 1 86 ? 13.489 -8.750 -0.249 1.00 92.75 86 LEU A N 1
ATOM 632 C CA . LEU A 1 86 ? 14.042 -8.811 1.101 1.00 92.75 86 LEU A CA 1
ATOM 633 C C . LEU A 1 86 ? 14.085 -7.428 1.759 1.00 92.75 86 LEU A C 1
ATOM 635 O O . LEU A 1 86 ? 13.627 -7.293 2.892 1.00 92.75 86 LEU A O 1
ATOM 639 N N . THR A 1 87 ? 14.576 -6.393 1.066 1.00 92.88 87 THR A N 1
ATOM 640 C CA . THR A 1 87 ? 14.608 -5.035 1.643 1.00 92.88 87 THR A CA 1
ATOM 641 C C . THR A 1 87 ? 13.202 -4.510 1.921 1.00 92.88 87 THR A C 1
ATOM 643 O O . THR A 1 87 ? 12.979 -3.846 2.937 1.00 92.88 87 THR A O 1
ATOM 646 N N . TYR A 1 88 ? 12.226 -4.875 1.086 1.00 93.31 88 TYR A N 1
ATOM 647 C CA . TYR A 1 88 ? 10.818 -4.574 1.331 1.00 93.31 88 TYR A CA 1
ATOM 648 C C . TYR A 1 88 ? 10.250 -5.317 2.552 1.00 93.31 88 TYR A C 1
ATOM 650 O O . TYR A 1 88 ? 9.570 -4.711 3.386 1.00 93.31 88 TYR A O 1
ATOM 658 N N . ALA A 1 89 ? 10.563 -6.607 2.710 1.00 94.44 89 ALA A N 1
ATOM 659 C CA . ALA A 1 89 ? 10.145 -7.390 3.873 1.00 94.44 89 ALA A CA 1
ATOM 660 C C . ALA A 1 89 ? 10.753 -6.848 5.178 1.00 94.44 89 ALA A C 1
ATOM 662 O O . ALA A 1 89 ? 10.029 -6.628 6.148 1.00 94.44 89 ALA A O 1
ATOM 663 N N . VAL A 1 90 ? 12.057 -6.551 5.186 1.00 95.88 90 VAL A N 1
ATOM 664 C CA . VAL A 1 90 ? 12.741 -5.934 6.334 1.00 95.88 90 VAL A CA 1
ATOM 665 C C . VAL A 1 90 ? 12.117 -4.582 6.666 1.00 95.88 90 VAL A C 1
ATOM 667 O O . VAL A 1 90 ? 11.777 -4.335 7.820 1.00 95.88 90 VAL A O 1
ATOM 670 N N . SER A 1 91 ? 11.880 -3.735 5.662 1.00 94.81 91 SER A N 1
ATOM 671 C CA . SER A 1 91 ? 11.216 -2.444 5.878 1.00 94.81 91 SER A CA 1
ATOM 672 C C . SER A 1 91 ? 9.836 -2.617 6.504 1.00 94.81 91 SER A C 1
ATOM 674 O O . SER A 1 91 ? 9.503 -1.919 7.455 1.00 94.81 91 SER A O 1
ATOM 676 N N . THR A 1 92 ? 9.053 -3.587 6.028 1.00 96.19 92 THR A N 1
ATOM 677 C CA . THR A 1 92 ? 7.738 -3.906 6.601 1.00 96.19 92 THR A CA 1
ATOM 678 C C . THR A 1 92 ? 7.847 -4.239 8.088 1.00 96.19 92 THR A C 1
ATOM 680 O O . THR A 1 92 ? 7.071 -3.718 8.890 1.00 96.19 92 THR A O 1
ATOM 683 N N . VAL A 1 93 ? 8.831 -5.056 8.478 1.00 96.88 93 VAL A N 1
ATOM 684 C CA . VAL A 1 93 ? 9.087 -5.385 9.890 1.00 96.88 93 VAL A CA 1
ATOM 685 C C . VAL A 1 93 ? 9.463 -4.135 10.686 1.00 96.88 93 VAL A C 1
ATOM 687 O O . VAL A 1 93 ? 8.915 -3.929 11.767 1.00 96.88 93 VAL A O 1
ATOM 690 N N . VAL A 1 94 ? 10.328 -3.270 10.149 1.00 96.25 94 VAL A N 1
ATOM 691 C CA . VAL A 1 94 ? 10.724 -2.012 10.807 1.00 96.25 94 VAL A CA 1
ATOM 692 C C . VAL A 1 94 ? 9.518 -1.095 11.021 1.00 96.25 94 VAL A C 1
ATOM 694 O O . VAL A 1 94 ? 9.275 -0.665 12.146 1.00 96.25 94 VAL A O 1
ATOM 697 N N . PHE A 1 95 ? 8.709 -0.843 9.989 1.00 95.94 95 PHE A N 1
ATOM 698 C CA . PHE A 1 95 ? 7.493 -0.029 10.116 1.00 95.94 95 PHE A CA 1
ATOM 699 C C . PHE A 1 95 ? 6.483 -0.640 11.091 1.00 95.94 95 PHE A C 1
ATOM 701 O O . PHE A 1 95 ? 5.893 0.080 11.896 1.00 95.94 95 PHE A O 1
ATOM 708 N N . THR A 1 96 ? 6.327 -1.966 11.077 1.00 95.81 96 THR A N 1
ATOM 709 C CA . THR A 1 96 ? 5.477 -2.690 12.033 1.00 95.81 96 THR A CA 1
ATOM 710 C C . THR A 1 96 ? 5.975 -2.498 13.469 1.00 95.81 96 THR A C 1
ATOM 712 O O . THR A 1 96 ? 5.183 -2.205 14.366 1.00 95.81 96 THR A O 1
ATOM 715 N N . ALA A 1 97 ? 7.287 -2.605 13.697 1.00 95.12 97 ALA A N 1
ATOM 716 C CA . ALA A 1 97 ? 7.903 -2.402 15.005 1.00 95.12 97 ALA A CA 1
ATOM 717 C C . ALA A 1 97 ? 7.758 -0.952 15.491 1.00 95.12 97 ALA A C 1
ATOM 719 O O . ALA A 1 97 ? 7.435 -0.731 16.658 1.00 95.12 97 ALA A O 1
ATOM 720 N N . ILE A 1 98 ? 7.922 0.031 14.599 1.00 94.31 98 ILE A N 1
ATOM 721 C CA . ILE A 1 98 ? 7.693 1.451 14.901 1.00 94.31 98 ILE A CA 1
ATOM 722 C C . ILE A 1 98 ? 6.229 1.675 15.288 1.00 94.31 98 ILE A C 1
ATOM 724 O O . ILE A 1 98 ? 5.958 2.253 16.340 1.00 94.31 98 ILE A O 1
ATOM 728 N N . ALA A 1 99 ? 5.281 1.172 14.493 1.00 93.00 99 ALA A N 1
ATOM 729 C CA . ALA A 1 99 ? 3.852 1.292 14.774 1.00 93.00 99 ALA A CA 1
ATOM 730 C C . ALA A 1 99 ? 3.481 0.681 16.138 1.00 93.00 99 ALA A C 1
ATOM 732 O O . ALA A 1 99 ? 2.761 1.295 16.930 1.00 93.00 99 ALA A O 1
ATOM 733 N N . TYR A 1 100 ? 4.036 -0.492 16.454 1.00 92.44 100 TYR A N 1
ATOM 734 C CA . TYR A 1 100 ? 3.883 -1.131 17.761 1.00 92.44 100 TYR A CA 1
ATOM 735 C C . TYR A 1 100 ? 4.502 -0.303 18.902 1.00 92.44 100 TYR A C 1
ATOM 737 O O . TYR A 1 100 ? 3.885 -0.114 19.955 1.00 92.44 100 TYR A O 1
ATOM 745 N N . GLY A 1 101 ? 5.711 0.224 18.692 1.00 90.50 101 GLY A N 1
ATOM 746 C CA . GLY A 1 101 ? 6.434 1.048 19.661 1.00 90.50 101 GLY A CA 1
ATOM 747 C C . GLY A 1 101 ? 5.697 2.342 19.999 1.00 90.50 101 GLY A C 1
ATOM 748 O O . GLY A 1 101 ? 5.555 2.671 21.176 1.00 90.50 101 GLY A O 1
ATOM 749 N N . VAL A 1 102 ? 5.153 3.027 18.987 1.00 89.81 102 VAL A N 1
ATOM 750 C CA . VAL A 1 102 ? 4.353 4.258 19.138 1.00 89.81 102 VAL A CA 1
ATOM 751 C C . VAL A 1 102 ? 3.013 3.981 19.826 1.00 89.81 102 VAL A C 1
ATOM 753 O O . VAL A 1 102 ? 2.540 4.795 20.623 1.00 89.81 102 VAL A O 1
ATOM 756 N N . ARG A 1 103 ? 2.411 2.808 19.596 1.00 86.19 103 ARG A N 1
ATOM 757 C CA . ARG A 1 103 ? 1.163 2.409 20.262 1.00 86.19 103 ARG A CA 1
ATOM 758 C C . ARG A 1 103 ? 1.322 2.266 21.778 1.00 86.19 103 ARG A C 1
ATOM 760 O O . ARG A 1 103 ? 0.422 2.655 22.524 1.00 86.19 103 ARG A O 1
ATOM 767 N N . LYS A 1 104 ? 2.434 1.697 22.254 1.00 81.44 104 LYS A N 1
ATOM 768 C CA . LYS A 1 104 ? 2.654 1.373 23.679 1.00 81.44 104 LYS A CA 1
ATOM 769 C C . LYS A 1 104 ? 2.422 2.565 24.636 1.00 81.44 104 LYS A C 1
ATOM 771 O O . LYS A 1 104 ? 1.690 2.382 25.612 1.00 81.44 104 LYS A O 1
ATOM 776 N N . PRO A 1 105 ? 2.975 3.773 24.402 1.00 80.06 105 PRO A N 1
ATOM 777 C CA . PRO A 1 105 ? 2.661 4.946 25.217 1.00 80.06 105 PRO A CA 1
ATOM 778 C C . PRO A 1 105 ? 1.258 5.510 24.947 1.00 80.06 105 PRO A C 1
ATOM 780 O O . PRO A 1 105 ? 0.637 6.016 25.877 1.00 80.06 105 PRO A O 1
ATOM 783 N N . ALA A 1 106 ? 0.734 5.408 23.720 1.00 79.06 106 ALA A N 1
ATOM 784 C CA . ALA A 1 106 ? -0.587 5.936 23.368 1.00 79.06 106 ALA A CA 1
ATOM 785 C C . ALA A 1 106 ? -1.728 5.209 24.102 1.00 79.06 106 ALA A C 1
ATOM 787 O O . ALA A 1 106 ? -2.616 5.855 24.653 1.00 79.06 106 ALA A O 1
ATOM 788 N N . VAL A 1 107 ? -1.664 3.876 24.181 1.00 77.62 107 VAL A N 1
ATOM 789 C CA . VAL A 1 107 ? -2.662 3.056 24.895 1.00 77.62 107 VAL A CA 1
ATOM 790 C C . VAL 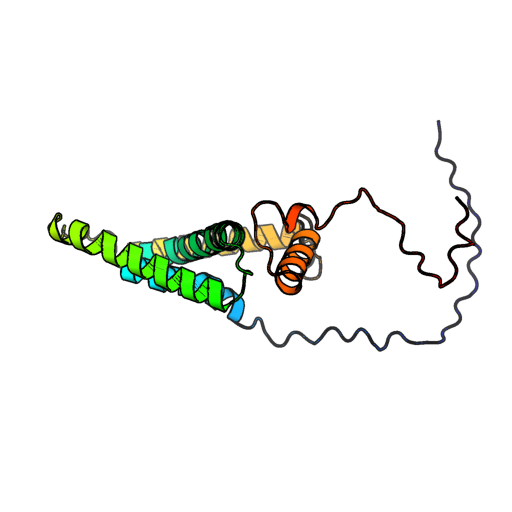A 1 107 ? -2.567 3.245 26.408 1.00 77.62 107 VAL A C 1
ATOM 792 O O . VAL A 1 107 ? -3.585 3.278 27.084 1.00 77.62 107 VAL A O 1
ATOM 795 N N . ARG A 1 108 ? -1.361 3.433 26.962 1.00 73.56 108 ARG A N 1
ATOM 796 C CA . ARG A 1 108 ? -1.197 3.729 28.398 1.00 73.56 108 ARG A CA 1
ATOM 797 C C . ARG A 1 108 ? -1.804 5.069 28.813 1.00 73.56 108 ARG A C 1
ATOM 799 O O . ARG A 1 108 ? -2.109 5.245 29.985 1.00 73.56 108 ARG A O 1
ATOM 806 N N . ARG A 1 109 ? -1.934 6.012 27.877 1.00 72.12 109 ARG A N 1
ATOM 807 C CA . ARG A 1 109 ? -2.406 7.379 28.138 1.00 72.12 109 ARG A CA 1
ATOM 808 C C . ARG A 1 109 ? -3.894 7.588 27.858 1.00 72.12 109 ARG A C 1
ATOM 810 O O . ARG A 1 109 ? -4.396 8.658 28.184 1.00 72.12 109 ARG A O 1
ATOM 817 N N . ARG A 1 110 ? -4.593 6.622 27.254 1.00 71.69 110 ARG A N 1
ATOM 818 C CA . ARG A 1 110 ? -6.023 6.745 26.940 1.00 71.69 110 ARG A CA 1
ATOM 819 C C . ARG A 1 110 ? -6.815 5.577 27.528 1.00 71.69 110 ARG A C 1
ATOM 821 O O . ARG A 1 110 ? -6.559 4.440 27.129 1.00 71.69 110 ARG A O 1
ATOM 828 N N . PRO A 1 111 ? -7.766 5.827 28.448 1.00 64.25 111 PRO A N 1
ATOM 829 C CA . PRO A 1 111 ? -8.702 4.793 28.864 1.00 64.25 111 PRO A CA 1
ATOM 830 C C . PRO A 1 111 ? -9.541 4.340 27.655 1.00 64.25 111 PRO A C 1
ATOM 832 O O . PRO A 1 111 ? -9.791 5.146 26.754 1.00 64.25 111 PRO A O 1
ATOM 835 N N . PRO A 1 112 ? -9.947 3.061 27.594 1.00 65.56 112 PRO A N 1
ATOM 836 C CA . PRO A 1 112 ? -10.802 2.574 26.521 1.00 65.56 112 PRO A CA 1
ATOM 837 C C . PRO A 1 112 ? -12.151 3.298 26.575 1.00 65.56 112 PRO A C 1
ATOM 839 O O . PRO A 1 112 ? -12.896 3.161 27.543 1.00 65.56 112 PRO A O 1
ATOM 842 N N . GLU A 1 113 ? -12.451 4.080 25.540 1.00 66.94 113 GLU A N 1
ATOM 843 C CA . GLU A 1 113 ? -13.784 4.648 25.355 1.00 66.94 113 GLU A CA 1
ATOM 844 C C . GLU A 1 113 ? -14.764 3.537 24.944 1.00 66.94 113 GLU A C 1
ATOM 846 O O . GLU A 1 113 ? -14.386 2.643 24.176 1.00 66.94 113 GLU A O 1
ATOM 851 N N . PRO A 1 114 ? -16.016 3.559 25.436 1.00 61.47 114 PRO A N 1
ATOM 852 C CA . PRO A 1 114 ? -17.049 2.652 24.958 1.00 61.47 114 PRO A CA 1
ATOM 853 C C . PRO A 1 114 ? -17.239 2.848 23.452 1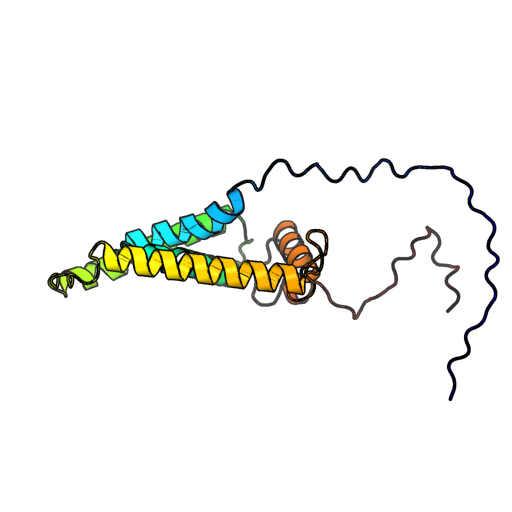.00 61.47 114 PRO A C 1
ATOM 855 O O . PRO A 1 114 ? -17.531 3.958 23.006 1.00 61.47 114 PRO A O 1
ATOM 858 N N . GLU A 1 115 ? -17.083 1.783 22.662 1.00 63.41 115 GLU A N 1
ATOM 859 C CA . GLU A 1 115 ? -17.382 1.862 21.232 1.00 63.41 115 GLU A CA 1
ATOM 860 C C . GLU A 1 115 ? -18.868 2.212 21.044 1.00 63.41 115 GLU A C 1
ATOM 862 O O . GLU A 1 115 ? -19.736 1.504 21.570 1.00 63.41 115 GLU A O 1
ATOM 867 N N . PRO A 1 116 ? -19.195 3.277 20.290 1.00 60.84 116 PRO A N 1
ATOM 868 C CA . PRO A 1 116 ? -20.575 3.572 19.946 1.00 60.84 116 PRO A CA 1
ATOM 869 C C . PRO A 1 116 ? -21.196 2.367 19.231 1.00 60.84 116 PRO A C 1
ATOM 871 O O . PRO A 1 116 ? -20.582 1.793 18.332 1.00 60.84 116 PRO A O 1
ATOM 874 N N . GLY A 1 117 ? -22.452 2.026 19.542 1.00 66.31 117 GLY A N 1
ATOM 875 C CA . GLY A 1 117 ? -23.211 0.939 18.893 1.00 66.31 117 GLY A CA 1
ATOM 876 C C . GLY A 1 117 ? -23.476 1.123 17.384 1.00 66.31 117 GLY A C 1
ATOM 877 O O . GLY A 1 117 ? -24.311 0.426 16.807 1.00 66.31 117 GLY A O 1
ATOM 878 N N . LEU A 1 118 ? -22.772 2.057 16.735 1.00 63.44 118 LEU A N 1
ATOM 879 C CA . LEU A 1 118 ? -22.820 2.394 15.313 1.00 63.44 118 LEU A CA 1
ATOM 880 C C . LEU A 1 118 ? -22.475 1.194 14.414 1.00 63.44 118 LEU A C 1
ATOM 882 O O . LEU A 1 118 ? -22.957 1.095 13.286 1.00 63.44 118 LEU A O 1
ATOM 886 N N . TRP A 1 119 ? -21.691 0.248 14.935 1.00 72.19 119 TRP A N 1
ATOM 887 C CA . TRP A 1 119 ? -21.309 -0.994 14.260 1.00 72.19 119 TRP A CA 1
ATOM 888 C C . TRP A 1 119 ? -22.299 -2.153 14.455 1.00 72.19 119 TRP A C 1
ATOM 890 O O . TRP A 1 119 ? -21.949 -3.318 14.280 1.00 72.19 119 TRP A O 1
ATOM 900 N N . ALA A 1 120 ? -23.567 -1.870 14.766 1.00 76.25 120 ALA A N 1
ATOM 901 C CA . ALA A 1 120 ? -24.628 -2.871 14.663 1.00 76.25 120 ALA A CA 1
ATOM 902 C C . ALA A 1 120 ? -24.706 -3.468 13.237 1.00 76.25 120 ALA A C 1
ATOM 904 O O . ALA A 1 120 ? -24.201 -2.892 12.271 1.00 76.25 120 ALA A O 1
ATOM 905 N N . ARG A 1 121 ? -25.418 -4.596 13.062 1.00 80.81 121 ARG A N 1
ATOM 906 C CA . ARG A 1 121 ? -25.566 -5.284 11.754 1.00 80.81 121 ARG A CA 1
ATOM 907 C C . ARG A 1 121 ? -25.906 -4.336 10.593 1.00 80.81 121 ARG A C 1
ATOM 909 O O . ARG A 1 121 ? -25.393 -4.512 9.494 1.00 80.81 121 ARG A O 1
ATOM 916 N N . ARG A 1 122 ? -26.731 -3.311 10.840 1.00 84.81 122 ARG A N 1
ATOM 917 C CA . ARG A 1 122 ? -27.109 -2.289 9.846 1.00 84.81 122 ARG A CA 1
ATOM 918 C C . ARG A 1 122 ? -25.917 -1.461 9.354 1.00 84.81 122 ARG A C 1
ATOM 920 O O . ARG A 1 122 ? -25.828 -1.209 8.159 1.00 84.81 122 ARG A O 1
ATOM 927 N N . GLY A 1 123 ? -24.992 -1.092 10.242 1.00 85.62 123 GLY A N 1
ATOM 928 C CA . GLY A 1 123 ? -23.774 -0.364 9.881 1.00 85.62 123 GLY A CA 1
ATOM 929 C C . GLY A 1 123 ? -22.863 -1.194 8.976 1.00 85.62 123 GLY A C 1
ATOM 930 O O . GLY A 1 123 ? -22.405 -0.710 7.945 1.00 85.62 123 GLY A O 1
ATOM 931 N N . HIS A 1 124 ? -22.677 -2.481 9.287 1.00 88.38 124 HIS A N 1
ATOM 932 C CA . HIS A 1 124 ? -21.926 -3.392 8.414 1.00 88.38 124 HIS A CA 1
ATOM 933 C C . HIS A 1 124 ? -22.580 -3.568 7.040 1.00 88.38 124 HIS A C 1
ATOM 935 O O . HIS A 1 124 ? -21.885 -3.523 6.027 1.00 88.38 124 HIS A O 1
ATOM 941 N N . LEU A 1 125 ? -23.907 -3.720 6.992 1.00 89.69 125 LEU A N 1
ATOM 942 C CA . LEU A 1 125 ? -24.645 -3.823 5.731 1.00 89.69 125 LEU A CA 1
ATOM 943 C C . LEU A 1 125 ? -24.514 -2.552 4.884 1.00 89.69 125 LEU A C 1
ATOM 945 O O . LEU A 1 125 ? -24.296 -2.657 3.681 1.00 89.69 125 LEU A O 1
ATOM 949 N N . ALA A 1 126 ? -24.587 -1.370 5.502 1.00 89.38 126 ALA A N 1
ATOM 950 C CA . ALA A 1 126 ? -24.397 -0.103 4.803 1.00 89.38 126 ALA A CA 1
ATOM 951 C C . ALA A 1 126 ? -22.992 0.004 4.188 1.00 89.38 126 ALA A C 1
ATOM 953 O O . ALA A 1 126 ? -22.863 0.351 3.016 1.00 89.38 126 ALA A O 1
ATOM 954 N N . VAL A 1 127 ? -21.941 -0.369 4.931 1.00 90.31 127 VAL A N 1
ATOM 955 C CA . VAL A 1 127 ? -20.565 -0.375 4.403 1.00 90.31 127 VAL A CA 1
ATOM 956 C C . VAL A 1 127 ? -20.418 -1.346 3.233 1.00 90.31 127 VAL A C 1
ATOM 958 O O . VAL A 1 127 ? -19.857 -0.975 2.203 1.00 90.31 127 VAL A O 1
ATOM 961 N N . VAL A 1 128 ? -20.956 -2.564 3.351 1.00 92.06 128 VAL A N 1
ATOM 962 C CA . VAL A 1 128 ? -20.927 -3.549 2.258 1.00 92.06 128 VAL A CA 1
ATOM 963 C C . VAL A 1 128 ? -21.671 -3.026 1.030 1.00 92.06 128 VAL A C 1
ATOM 965 O O . VAL A 1 128 ? -21.144 -3.122 -0.076 1.00 92.06 128 VAL A O 1
ATOM 968 N N . ALA A 1 129 ? -22.849 -2.422 1.206 1.00 94.81 129 ALA A N 1
ATOM 969 C CA . ALA A 1 129 ? -23.612 -1.835 0.108 1.00 94.81 129 ALA A CA 1
ATOM 970 C C . ALA A 1 129 ? -22.823 -0.722 -0.604 1.00 94.81 129 ALA A C 1
ATOM 972 O O . ALA A 1 129 ? -22.722 -0.733 -1.831 1.00 94.81 129 ALA A O 1
ATOM 973 N N . CYS A 1 130 ? -22.192 0.183 0.152 1.00 94.62 130 CYS A N 1
ATOM 974 C CA . CYS A 1 130 ? -21.337 1.231 -0.406 1.00 94.62 130 CYS A CA 1
ATOM 975 C C . CYS A 1 130 ? -20.128 0.659 -1.160 1.00 94.62 130 CYS A C 1
ATOM 977 O O . CYS A 1 130 ? -19.809 1.134 -2.248 1.00 94.62 130 CYS A O 1
ATOM 979 N N . LEU A 1 131 ? -19.471 -0.375 -0.620 1.00 94.25 131 LEU A N 1
ATOM 980 C CA . LEU A 1 131 ? -18.335 -1.033 -1.275 1.00 94.25 131 LEU A CA 1
ATOM 981 C C . LEU A 1 131 ? -18.743 -1.713 -2.582 1.00 94.25 131 LEU A C 1
ATOM 983 O O . LEU A 1 131 ? -18.049 -1.564 -3.586 1.00 94.25 131 LEU A O 1
ATOM 987 N N . LEU A 1 132 ? -19.872 -2.426 -2.587 1.00 96.69 132 LEU A N 1
ATOM 988 C CA . LEU A 1 132 ? -20.402 -3.065 -3.792 1.00 96.69 132 LEU A CA 1
ATOM 989 C C . LEU A 1 132 ? -20.765 -2.028 -4.853 1.00 96.69 132 LEU A C 1
ATOM 991 O O . LEU A 1 132 ? -20.415 -2.203 -6.019 1.00 96.69 132 LEU A O 1
ATOM 995 N N . PHE A 1 133 ? -21.408 -0.930 -4.451 1.00 97.56 133 PHE A N 1
ATOM 996 C CA . PHE A 1 133 ? -21.735 0.164 -5.358 1.00 97.56 133 PHE A CA 1
ATOM 997 C C . PHE A 1 133 ? -20.476 0.813 -5.948 1.00 97.56 133 PHE A C 1
ATOM 999 O O . PHE A 1 133 ? -20.371 0.944 -7.167 1.00 97.56 133 PHE A O 1
ATOM 1006 N N . ALA A 1 134 ? -19.489 1.156 -5.114 1.00 95.31 134 ALA A N 1
ATOM 1007 C CA . ALA A 1 134 ? -18.228 1.743 -5.566 1.00 95.31 134 ALA A CA 1
ATOM 1008 C C . ALA A 1 134 ? -17.453 0.799 -6.500 1.00 95.31 134 ALA A C 1
ATOM 1010 O O . ALA A 1 134 ? -16.945 1.232 -7.535 1.00 95.31 134 ALA A O 1
ATOM 1011 N N . ALA A 1 135 ? -17.406 -0.498 -6.178 1.00 95.62 135 ALA A N 1
ATOM 1012 C CA . ALA A 1 135 ? -16.774 -1.509 -7.019 1.00 95.62 135 ALA A CA 1
ATOM 1013 C C . ALA A 1 135 ? -17.490 -1.654 -8.370 1.00 95.62 135 ALA A C 1
ATOM 1015 O O . ALA A 1 135 ? -16.829 -1.691 -9.408 1.00 95.62 135 ALA A O 1
ATOM 1016 N N . ALA A 1 136 ? -18.826 -1.687 -8.377 1.00 96.62 136 ALA A N 1
ATOM 1017 C CA . ALA A 1 136 ? -19.618 -1.763 -9.601 1.00 96.62 136 ALA A CA 1
ATOM 1018 C C . ALA A 1 136 ? -19.428 -0.515 -10.476 1.00 96.62 136 ALA A C 1
ATOM 1020 O O . ALA A 1 136 ? -19.158 -0.642 -11.670 1.00 96.62 136 ALA A O 1
ATOM 1021 N N . ALA A 1 137 ? -19.495 0.680 -9.882 1.00 97.00 137 ALA A N 1
ATOM 1022 C CA . ALA A 1 137 ? -19.288 1.944 -10.584 1.00 97.00 137 ALA A CA 1
ATOM 1023 C C . ALA A 1 137 ? -17.865 2.054 -11.159 1.00 97.00 137 ALA A C 1
ATOM 1025 O O . ALA A 1 137 ? -17.699 2.384 -12.333 1.00 97.00 137 ALA A O 1
ATOM 1026 N N . GLY A 1 138 ? -16.841 1.717 -10.367 1.00 92.19 138 GLY A N 1
ATOM 1027 C CA . GLY A 1 138 ? -15.444 1.718 -10.809 1.00 92.19 138 GLY A CA 1
ATOM 1028 C C . GLY A 1 138 ? -15.172 0.693 -11.911 1.00 92.19 138 GLY A C 1
ATOM 1029 O O . GLY A 1 138 ? -14.515 1.009 -12.905 1.00 92.19 138 GLY A O 1
ATOM 1030 N N . CYS A 1 139 ? -15.732 -0.514 -11.785 1.00 91.12 139 CYS A N 1
ATOM 1031 C CA . CYS A 1 139 ? -15.657 -1.547 -12.817 1.00 91.12 139 CYS A CA 1
ATOM 1032 C C . CYS A 1 139 ? -16.322 -1.079 -14.117 1.00 91.12 139 CYS A C 1
ATOM 1034 O O . CYS A 1 139 ? -15.708 -1.141 -15.181 1.00 91.12 139 CYS A O 1
ATOM 1036 N N . TYR A 1 140 ? -17.536 -0.530 -14.030 1.00 93.38 140 TYR A N 1
ATOM 1037 C CA . TYR A 1 140 ? -18.258 0.008 -15.180 1.00 93.38 140 TYR A CA 1
ATOM 1038 C C . TYR A 1 140 ? -17.481 1.130 -15.878 1.00 93.38 140 TYR A C 1
ATOM 1040 O O . TYR A 1 140 ? -17.293 1.075 -17.094 1.00 93.38 140 TYR A O 1
ATOM 1048 N N . ALA A 1 141 ? -16.980 2.112 -15.121 1.00 91.06 141 ALA A N 1
ATOM 1049 C CA . ALA A 1 141 ? -16.180 3.211 -15.658 1.00 91.06 141 ALA A CA 1
ATOM 1050 C C . ALA A 1 141 ? -14.899 2.703 -16.337 1.00 91.06 141 ALA A C 1
ATOM 1052 O O . ALA A 1 141 ? -14.570 3.139 -17.439 1.00 91.06 141 ALA A O 1
ATOM 1053 N N . THR A 1 142 ? -14.220 1.728 -15.723 1.00 86.81 142 THR A N 1
ATOM 1054 C CA . THR A 1 142 ? -13.015 1.102 -16.285 1.00 86.81 142 THR A CA 1
ATOM 1055 C C . THR A 1 142 ? -13.335 0.393 -17.598 1.00 86.81 142 THR A C 1
ATOM 1057 O O . THR A 1 142 ? -12.709 0.675 -18.615 1.00 86.81 142 THR A O 1
ATOM 1060 N N . LEU A 1 143 ? -14.345 -0.479 -17.624 1.00 88.38 143 LEU A N 1
ATOM 1061 C CA . LEU A 1 143 ? -14.728 -1.216 -18.832 1.00 88.38 143 LEU A CA 1
ATOM 1062 C C . LEU A 1 143 ? -15.171 -0.282 -19.966 1.00 88.38 143 LEU A C 1
ATOM 1064 O O . LEU A 1 143 ? -14.801 -0.501 -21.120 1.00 88.38 143 LEU A O 1
ATOM 1068 N N . ARG A 1 144 ? -15.904 0.789 -19.638 1.00 88.50 144 ARG A N 1
ATOM 1069 C CA . ARG A 1 144 ? -16.261 1.847 -20.593 1.00 88.50 144 ARG A CA 1
ATOM 1070 C C . ARG A 1 144 ? -15.033 2.570 -21.139 1.00 88.50 144 ARG A C 1
ATOM 1072 O O . ARG A 1 144 ? -14.969 2.785 -22.344 1.00 88.50 144 ARG A O 1
ATOM 1079 N N . GLY A 1 145 ? -14.076 2.916 -20.279 1.00 84.62 145 GLY A N 1
ATOM 1080 C CA . GLY A 1 145 ? -12.838 3.591 -20.674 1.00 84.62 145 GLY A CA 1
ATOM 1081 C C . GLY A 1 145 ? -11.910 2.715 -21.520 1.00 84.62 145 GLY A C 1
ATOM 1082 O O . GLY A 1 145 ? -11.284 3.210 -22.451 1.00 84.62 145 GLY A O 1
ATOM 1083 N N . LEU A 1 146 ? -11.846 1.408 -21.243 1.00 83.12 146 LEU A N 1
ATOM 1084 C CA . LEU A 1 146 ? -11.064 0.453 -22.039 1.00 83.12 146 LEU A CA 1
ATOM 1085 C C . LEU A 1 146 ? -11.699 0.160 -23.409 1.00 83.12 146 LEU A C 1
ATOM 1087 O O . LEU A 1 146 ? -10.990 -0.211 -24.344 1.00 83.12 146 LEU A O 1
ATOM 1091 N N . GLY A 1 147 ? -13.029 0.233 -23.525 1.00 83.62 147 GLY A N 1
ATOM 1092 C CA . GLY A 1 147 ? -13.802 -0.138 -24.720 1.00 83.62 147 GLY A CA 1
ATOM 1093 C C . GLY A 1 147 ? -13.865 -1.651 -24.987 1.00 83.62 147 GLY A C 1
ATOM 1094 O O . GLY A 1 147 ? -14.909 -2.170 -25.373 1.00 83.62 147 GLY A O 1
ATOM 1095 N N . ARG A 1 148 ? -12.774 -2.385 -24.736 1.00 82.69 148 ARG A N 1
ATOM 1096 C CA . ARG A 1 148 ? -12.694 -3.854 -24.784 1.00 82.69 148 ARG A CA 1
ATOM 1097 C C . ARG A 1 148 ? -11.745 -4.386 -23.708 1.00 82.69 148 ARG A C 1
ATOM 1099 O O . ARG A 1 148 ? -10.711 -3.787 -23.440 1.00 82.69 148 ARG A O 1
ATOM 1106 N N . ILE A 1 149 ? -12.043 -5.561 -23.154 1.00 78.12 149 ILE A N 1
ATOM 1107 C CA . ILE A 1 149 ? -11.284 -6.182 -22.044 1.00 78.12 149 ILE A CA 1
ATOM 1108 C C . ILE A 1 149 ? -9.825 -6.514 -22.436 1.00 78.12 149 ILE A C 1
ATOM 1110 O O . ILE A 1 149 ? -8.956 -6.600 -21.577 1.00 78.12 149 ILE A O 1
ATOM 1114 N N . GLY A 1 150 ? -9.538 -6.664 -23.735 1.00 77.00 150 GLY A N 1
ATOM 1115 C CA . GLY A 1 150 ? -8.187 -6.907 -24.261 1.00 77.00 150 GLY A CA 1
ATOM 1116 C C . GLY A 1 150 ? -7.389 -5.652 -24.639 1.00 77.00 150 GLY A C 1
ATOM 1117 O O . GLY A 1 150 ? -6.318 -5.782 -25.226 1.00 77.00 150 GLY A O 1
ATOM 1118 N N . ALA A 1 151 ? -7.906 -4.444 -24.393 1.00 77.69 151 ALA A N 1
ATOM 1119 C CA . ALA A 1 151 ? -7.160 -3.214 -24.653 1.00 77.69 151 ALA A CA 1
ATOM 1120 C C . ALA A 1 151 ? -6.185 -2.915 -23.507 1.00 77.69 151 ALA A C 1
ATOM 1122 O O . ALA A 1 151 ? -6.525 -3.070 -22.336 1.00 77.69 151 ALA A O 1
ATOM 1123 N N . LEU A 1 152 ? -4.985 -2.439 -23.847 1.00 71.69 152 LEU A N 1
ATOM 1124 C CA . LEU A 1 152 ? -4.062 -1.892 -22.857 1.00 71.69 152 LEU A CA 1
ATOM 1125 C C . LEU A 1 152 ? -4.597 -0.527 -22.390 1.00 71.69 152 LEU A C 1
ATOM 1127 O O . LEU A 1 152 ? -4.741 0.370 -23.226 1.00 71.69 152 LEU A O 1
ATOM 1131 N N . PRO A 1 153 ? -4.897 -0.339 -21.093 1.00 70.12 153 PRO A N 1
ATOM 1132 C CA . PRO A 1 153 ? -5.403 0.931 -20.589 1.00 70.12 153 PRO A CA 1
ATOM 1133 C C . PRO A 1 153 ? -4.319 2.011 -20.669 1.00 70.12 153 PRO A C 1
ATOM 1135 O O . PRO A 1 153 ? -3.437 2.091 -19.817 1.00 70.12 153 PRO A O 1
ATOM 1138 N N . GLN A 1 154 ? -4.384 2.864 -21.693 1.00 71.50 154 GLN A N 1
ATOM 1139 C CA . GLN A 1 154 ? -3.428 3.965 -21.856 1.00 71.50 154 GLN A CA 1
ATOM 1140 C C . GLN A 1 154 ? -3.666 5.135 -20.895 1.00 71.50 154 GLN A C 1
ATOM 1142 O O . GLN A 1 154 ? -2.733 5.880 -20.623 1.00 71.50 154 GLN A O 1
ATOM 1147 N N . GLY A 1 155 ? -4.865 5.265 -20.314 1.00 69.75 155 GLY A N 1
ATOM 1148 C CA . GLY A 1 155 ? -5.173 6.338 -19.357 1.00 69.75 155 GLY A CA 1
ATOM 1149 C C . GLY A 1 155 ? -4.320 6.321 -18.082 1.00 69.75 155 GLY A C 1
ATOM 1150 O O . GLY A 1 155 ? -4.248 7.330 -17.394 1.00 69.75 155 GLY A O 1
ATOM 1151 N N . PHE A 1 156 ? -3.655 5.201 -17.786 1.00 71.25 156 PHE A N 1
ATOM 1152 C CA . PHE A 1 156 ? -2.739 5.053 -16.650 1.00 71.25 156 PHE A CA 1
ATOM 1153 C C . PHE A 1 156 ? -1.284 4.832 -17.078 1.00 71.25 156 PHE A C 1
ATOM 1155 O O . PHE A 1 156 ? -0.488 4.361 -16.274 1.00 71.25 156 PHE A O 1
ATOM 1162 N N . ASP A 1 157 ? -0.940 5.114 -18.339 1.00 82.81 157 ASP A N 1
ATOM 1163 C CA . ASP A 1 157 ? 0.393 4.867 -18.899 1.00 82.81 157 ASP A CA 1
ATOM 1164 C C . ASP A 1 157 ? 0.924 3.467 -18.530 1.00 82.81 157 ASP A C 1
ATOM 1166 O O . ASP A 1 157 ? 1.933 3.275 -17.843 1.00 82.81 157 ASP A O 1
ATOM 1170 N N . ALA A 1 158 ? 0.158 2.445 -18.923 1.00 81.19 158 ALA A N 1
ATOM 1171 C CA . ALA A 1 158 ? 0.483 1.055 -18.616 1.00 81.19 158 ALA A CA 1
ATOM 1172 C C . ALA A 1 158 ? 1.867 0.642 -19.156 1.00 81.19 158 ALA A C 1
ATOM 1174 O O . ALA A 1 158 ? 2.518 -0.229 -18.577 1.00 81.19 158 ALA A O 1
ATOM 1175 N N . VAL A 1 159 ? 2.328 1.281 -20.241 1.00 82.56 159 VAL A N 1
ATOM 1176 C CA . VAL A 1 159 ? 3.654 1.050 -20.828 1.00 82.56 159 VAL A CA 1
ATOM 1177 C C . VAL A 1 159 ? 4.746 1.565 -19.894 1.00 82.56 159 VAL A C 1
ATOM 1179 O O . VAL A 1 159 ? 5.671 0.812 -19.584 1.00 82.56 159 VAL A O 1
ATOM 1182 N N . TYR A 1 160 ? 4.613 2.788 -19.372 1.00 85.56 160 TYR A N 1
ATOM 1183 C CA . TYR A 1 160 ? 5.537 3.313 -18.367 1.00 85.56 160 TYR A CA 1
ATOM 1184 C C . TYR A 1 160 ? 5.605 2.428 -17.125 1.00 85.56 160 TYR A C 1
ATOM 1186 O O . TYR A 1 160 ? 6.698 2.057 -16.710 1.00 85.56 160 TYR A O 1
ATOM 1194 N N . HIS A 1 161 ? 4.465 2.011 -16.565 1.00 86.62 161 HIS A N 1
ATOM 1195 C CA . HIS A 1 161 ? 4.458 1.159 -15.371 1.00 86.62 161 HIS A CA 1
ATOM 1196 C C . HIS A 1 161 ? 5.119 -0.203 -15.618 1.00 86.62 161 HIS A C 1
ATOM 1198 O O . HIS A 1 161 ? 5.865 -0.688 -14.766 1.00 86.62 161 HIS A O 1
ATOM 1204 N N . GLY A 1 162 ? 4.888 -0.812 -16.786 1.00 87.44 162 GLY A N 1
ATOM 1205 C CA . GLY A 1 162 ? 5.560 -2.053 -17.177 1.00 87.44 162 GLY A CA 1
ATOM 1206 C C . GLY A 1 162 ? 7.077 -1.883 -17.282 1.00 87.44 162 GLY A C 1
ATOM 1207 O O . GLY A 1 162 ? 7.831 -2.678 -16.715 1.00 87.44 162 GLY A O 1
ATOM 1208 N N . ASN A 1 163 ? 7.523 -0.811 -17.941 1.00 88.81 163 ASN A N 1
ATOM 1209 C CA . ASN A 1 163 ? 8.943 -0.480 -18.069 1.00 88.81 163 ASN A CA 1
ATOM 1210 C C . ASN A 1 163 ? 9.579 -0.145 -16.714 1.00 88.81 163 ASN A C 1
ATOM 1212 O O . ASN A 1 163 ? 10.691 -0.586 -16.445 1.00 88.81 163 ASN A O 1
ATOM 1216 N N . ALA A 1 164 ? 8.866 0.560 -15.836 1.00 89.50 164 ALA A N 1
ATOM 1217 C CA . ALA A 1 164 ? 9.318 0.888 -14.489 1.00 89.50 164 ALA A CA 1
ATOM 1218 C C . ALA A 1 164 ? 9.505 -0.369 -13.630 1.00 89.50 164 ALA A C 1
ATOM 1220 O O . ALA A 1 164 ? 10.524 -0.505 -12.956 1.00 89.50 164 ALA A O 1
ATOM 1221 N N . VAL A 1 165 ? 8.563 -1.321 -13.675 1.00 89.75 165 VAL A N 1
ATOM 1222 C CA . VAL A 1 165 ? 8.693 -2.602 -12.955 1.00 89.75 165 VAL A CA 1
ATOM 1223 C C . VAL A 1 165 ? 9.901 -3.386 -13.454 1.00 89.75 165 VAL A C 1
ATOM 1225 O O . VAL A 1 165 ? 10.659 -3.907 -12.637 1.00 89.75 165 VAL A O 1
ATOM 1228 N N . ARG A 1 166 ? 10.099 -3.452 -14.776 1.00 90.06 166 ARG A N 1
ATOM 1229 C CA . ARG A 1 166 ? 11.273 -4.110 -15.356 1.00 90.06 166 ARG A CA 1
ATOM 1230 C C . ARG A 1 166 ? 12.569 -3.417 -14.942 1.00 90.06 166 ARG A C 1
ATOM 1232 O O . ARG A 1 166 ? 13.483 -4.093 -14.500 1.00 90.06 166 ARG A O 1
ATOM 1239 N N . TYR A 1 167 ? 12.626 -2.093 -15.035 1.00 91.06 167 TYR A N 1
ATOM 1240 C CA . TYR A 1 167 ? 13.789 -1.311 -14.626 1.00 91.06 167 TYR A CA 1
ATOM 1241 C C . TYR A 1 167 ? 14.162 -1.581 -13.170 1.00 91.06 167 TYR A C 1
ATOM 1243 O O . TYR A 1 167 ? 15.295 -1.957 -12.909 1.00 91.06 167 TYR A O 1
ATOM 1251 N N . ILE A 1 168 ? 13.202 -1.507 -12.242 1.00 90.75 168 ILE A N 1
ATOM 1252 C CA . ILE A 1 168 ? 13.447 -1.806 -10.822 1.00 90.75 168 ILE A CA 1
ATOM 1253 C C . ILE A 1 168 ? 13.934 -3.251 -10.640 1.00 90.75 168 ILE A C 1
ATOM 1255 O O . ILE A 1 168 ? 14.778 -3.502 -9.788 1.00 90.75 168 ILE A O 1
ATOM 1259 N N . ALA A 1 169 ? 13.409 -4.207 -11.409 1.00 91.12 169 ALA A N 1
ATOM 1260 C CA . ALA A 1 169 ? 13.850 -5.598 -11.328 1.00 91.12 169 ALA A CA 1
ATOM 1261 C C . ALA A 1 169 ? 15.283 -5.800 -11.855 1.00 91.12 169 ALA A C 1
ATOM 1263 O O . ALA A 1 169 ? 16.025 -6.590 -11.277 1.00 91.12 169 ALA A O 1
ATOM 1264 N N . ASP A 1 170 ? 15.660 -5.084 -12.916 1.00 91.50 170 ASP A N 1
ATOM 1265 C CA . ASP A 1 170 ? 16.964 -5.205 -13.575 1.00 91.50 170 ASP A CA 1
ATOM 1266 C C . ASP A 1 170 ? 18.063 -4.418 -12.828 1.00 91.50 170 ASP A C 1
ATOM 1268 O O . ASP A 1 170 ? 19.193 -4.889 -12.718 1.00 91.50 170 ASP A O 1
ATOM 1272 N N . THR A 1 171 ? 17.753 -3.231 -12.295 1.00 89.69 171 THR A N 1
ATOM 1273 C CA . THR A 1 171 ? 18.734 -2.331 -11.652 1.00 89.69 171 THR A CA 1
ATOM 1274 C C . THR A 1 171 ? 18.661 -2.329 -10.127 1.00 89.69 171 THR A C 1
ATOM 1276 O O . THR A 1 171 ? 19.615 -1.935 -9.459 1.00 89.69 171 THR A O 1
ATOM 1279 N N . GLY A 1 172 ? 17.525 -2.730 -9.552 1.00 90.50 172 GLY A N 1
ATOM 1280 C CA . GLY A 1 172 ? 17.235 -2.528 -8.134 1.00 90.50 172 GLY A CA 1
ATOM 1281 C C . GLY A 1 172 ? 17.008 -1.061 -7.751 1.00 90.50 172 GLY A C 1
ATOM 1282 O O . GLY A 1 172 ? 16.862 -0.778 -6.562 1.00 90.50 172 GLY A O 1
ATOM 1283 N N . ASP A 1 173 ? 16.976 -0.122 -8.702 1.00 90.38 173 ASP A N 1
ATOM 1284 C CA . ASP A 1 173 ? 16.791 1.299 -8.408 1.00 90.38 173 ASP A CA 1
ATOM 1285 C C . ASP A 1 173 ? 15.300 1.658 -8.349 1.00 90.38 173 ASP A C 1
ATOM 1287 O O . ASP A 1 173 ? 14.582 1.661 -9.350 1.00 90.38 173 ASP A O 1
ATOM 1291 N N . ARG A 1 174 ? 14.838 1.985 -7.139 1.00 89.19 174 ARG A N 1
ATOM 1292 C CA . ARG A 1 174 ? 13.497 2.517 -6.853 1.00 89.19 174 ARG A CA 1
ATOM 1293 C C . ARG A 1 174 ? 13.581 3.896 -6.181 1.00 89.19 174 ARG A C 1
ATOM 1295 O O . ARG A 1 174 ? 12.763 4.229 -5.322 1.00 89.19 174 ARG A O 1
ATOM 1302 N N . SER A 1 175 ? 14.603 4.677 -6.518 1.00 89.94 175 SER A N 1
ATOM 1303 C CA . SER A 1 175 ? 14.751 6.064 -6.079 1.00 89.94 175 SER A CA 1
ATOM 1304 C C . SER A 1 175 ? 13.642 6.960 -6.645 1.00 89.94 175 SER A C 1
ATOM 1306 O O . SER A 1 175 ? 12.884 6.570 -7.536 1.00 89.94 175 SER A O 1
ATOM 1308 N N . LEU A 1 176 ? 13.555 8.194 -6.139 1.00 87.44 176 LEU A N 1
ATOM 1309 C CA . LEU A 1 176 ? 12.583 9.185 -6.618 1.00 87.44 176 LEU A CA 1
ATOM 1310 C C . LEU A 1 176 ? 12.740 9.507 -8.114 1.00 87.44 176 LEU A C 1
ATOM 1312 O O . LEU A 1 176 ? 11.760 9.886 -8.748 1.00 87.44 176 LEU A O 1
ATOM 1316 N N . PHE A 1 177 ? 13.947 9.349 -8.669 1.00 88.12 177 PHE A N 1
ATOM 1317 C CA . PHE A 1 177 ? 14.272 9.760 -10.038 1.00 88.12 177 PHE A CA 1
ATOM 1318 C C . PHE A 1 177 ? 14.646 8.605 -10.974 1.00 88.12 177 PHE A C 1
ATOM 1320 O O . PHE A 1 177 ? 14.640 8.808 -12.185 1.00 88.12 177 PHE A O 1
ATOM 1327 N N . GLY A 1 178 ? 14.910 7.393 -10.468 1.00 85.12 178 GLY A N 1
ATOM 1328 C CA . GLY A 1 178 ? 15.385 6.271 -11.293 1.00 85.12 178 GLY A CA 1
ATOM 1329 C C . GLY A 1 178 ? 14.447 5.922 -12.454 1.00 85.12 178 GLY A C 1
ATOM 1330 O O . GLY A 1 178 ? 14.876 5.711 -13.587 1.00 85.12 178 GLY A O 1
ATOM 1331 N N . THR A 1 179 ? 13.133 5.978 -12.221 1.00 86.12 179 THR A N 1
ATOM 1332 C CA . THR A 1 179 ? 12.127 5.734 -13.272 1.00 86.12 179 THR A CA 1
ATOM 1333 C C . THR A 1 179 ? 11.935 6.909 -14.240 1.00 86.12 179 THR A C 1
ATOM 1335 O O . THR A 1 179 ? 11.247 6.759 -15.243 1.00 86.12 179 THR A O 1
ATOM 1338 N N . GLY A 1 180 ? 12.567 8.064 -14.015 1.00 82.81 180 GLY A N 1
ATOM 1339 C CA . GLY A 1 180 ? 12.598 9.158 -14.994 1.00 82.81 180 GLY A CA 1
ATOM 1340 C C . GLY A 1 180 ? 13.368 8.796 -16.270 1.00 82.81 180 GLY A C 1
ATOM 1341 O O . GLY A 1 180 ? 13.154 9.402 -17.315 1.00 82.81 180 GLY A O 1
ATOM 1342 N N . HIS A 1 181 ? 14.223 7.772 -16.203 1.00 76.19 181 HIS A N 1
ATOM 1343 C CA . HIS A 1 181 ? 14.954 7.240 -17.352 1.00 76.19 181 HIS A CA 1
ATOM 1344 C C . HIS A 1 181 ? 14.147 6.227 -18.171 1.00 76.19 181 HIS A C 1
ATOM 1346 O O . HIS A 1 181 ? 14.538 5.895 -19.291 1.00 76.19 181 HIS A O 1
ATOM 1352 N N . VAL A 1 182 ? 13.021 5.728 -17.645 1.00 76.19 182 VAL A N 1
ATOM 1353 C CA . VAL A 1 182 ? 12.139 4.846 -18.408 1.00 76.19 182 VAL A CA 1
ATOM 1354 C C . VAL A 1 182 ? 11.117 5.694 -19.163 1.00 76.19 182 VAL A C 1
ATOM 1356 O O . VAL A 1 182 ? 10.449 6.535 -18.576 1.00 76.19 182 VAL A O 1
ATOM 1359 N N . ASN A 1 183 ? 10.978 5.458 -20.471 1.00 71.00 183 ASN A N 1
ATOM 1360 C CA . ASN A 1 183 ? 10.047 6.168 -21.367 1.00 71.00 183 ASN A CA 1
ATOM 1361 C C . ASN A 1 183 ? 10.502 7.561 -21.869 1.00 71.00 183 ASN A C 1
ATOM 1363 O O . ASN A 1 183 ? 9.674 8.364 -22.300 1.00 71.00 183 ASN A O 1
ATOM 1367 N N . TRP A 1 184 ? 11.812 7.845 -21.874 1.00 62.69 184 TRP A N 1
ATOM 1368 C CA . TRP A 1 184 ? 12.365 9.038 -22.530 1.00 62.69 184 TRP A CA 1
ATOM 1369 C C . TRP A 1 184 ? 12.291 8.916 -24.063 1.00 62.69 184 TRP A C 1
ATOM 1371 O O . TRP A 1 184 ? 12.942 8.059 -24.658 1.00 62.69 184 TRP A O 1
ATOM 1381 N N . TYR A 1 185 ? 11.524 9.793 -24.719 1.00 56.81 185 TYR A N 1
ATOM 1382 C CA . TYR A 1 185 ? 11.397 9.836 -26.187 1.00 56.81 185 TYR A CA 1
ATOM 1383 C C . TYR A 1 185 ? 12.551 10.575 -26.893 1.00 56.81 185 TYR A C 1
ATOM 1385 O O . TYR A 1 185 ? 12.591 10.607 -28.122 1.00 56.81 185 TYR A O 1
ATOM 1393 N N . GLY A 1 186 ? 13.487 11.176 -26.146 1.00 49.53 186 GLY A N 1
ATOM 1394 C CA . GLY A 1 186 ? 14.553 12.015 -26.713 1.00 49.53 186 GLY A CA 1
ATOM 1395 C C . GLY A 1 186 ? 15.641 11.258 -27.477 1.00 49.53 186 GLY A C 1
ATOM 1396 O O . GLY A 1 186 ? 16.365 11.882 -28.242 1.00 49.53 186 GLY A O 1
ATOM 1397 N N . ASP A 1 187 ? 15.686 9.929 -27.353 1.00 52.22 187 ASP A N 1
ATOM 1398 C CA . ASP A 1 187 ? 16.583 9.056 -28.115 1.00 52.22 187 ASP A CA 1
ATOM 1399 C C . ASP A 1 187 ? 15.790 8.037 -28.935 1.00 52.22 187 ASP A C 1
ATOM 1401 O O . ASP A 1 187 ? 16.150 6.859 -28.996 1.00 52.22 187 ASP A O 1
ATOM 1405 N N . ALA A 1 188 ? 14.706 8.461 -29.593 1.00 49.72 188 ALA A N 1
ATOM 1406 C CA . ALA A 1 188 ? 14.087 7.675 -30.658 1.00 49.72 188 ALA A CA 1
ATOM 1407 C C . ALA A 1 188 ? 15.048 7.540 -31.859 1.00 49.72 188 ALA A C 1
ATOM 1409 O O . ALA A 1 188 ? 14.751 7.954 -32.976 1.00 49.72 188 ALA A O 1
ATOM 1410 N N . ARG A 1 189 ? 16.214 6.915 -31.658 1.00 45.94 189 ARG A N 1
ATOM 1411 C CA . ARG A 1 189 ? 16.840 6.128 -32.707 1.00 45.94 189 ARG A CA 1
ATOM 1412 C C . ARG A 1 189 ? 15.853 5.012 -32.966 1.00 45.94 189 ARG A C 1
ATOM 1414 O O . ARG A 1 189 ? 15.772 4.054 -32.200 1.00 45.94 189 ARG A O 1
ATOM 1421 N N . THR A 1 190 ? 15.056 5.189 -34.011 1.00 46.22 190 THR A N 1
ATOM 1422 C CA . THR A 1 190 ? 14.244 4.138 -34.607 1.00 46.22 190 THR A CA 1
ATOM 1423 C C . THR A 1 190 ? 15.091 2.867 -34.603 1.00 46.22 190 THR A C 1
ATOM 1425 O O . THR A 1 190 ? 16.154 2.870 -35.235 1.00 46.22 190 THR A O 1
ATOM 1428 N N . PRO A 1 191 ? 14.714 1.807 -33.864 1.00 42.94 191 PRO A N 1
ATOM 1429 C CA . PRO A 1 191 ? 15.446 0.562 -33.949 1.00 42.94 191 PRO A CA 1
ATOM 1430 C C . PRO A 1 191 ? 15.364 0.150 -35.411 1.00 42.94 191 PRO A C 1
ATOM 1432 O O . PRO A 1 191 ? 14.272 -0.069 -35.940 1.00 42.94 191 PRO A O 1
ATOM 1435 N N . CYS A 1 192 ? 16.503 0.137 -36.098 1.00 43.72 192 CYS A N 1
ATOM 1436 C CA . CYS A 1 192 ? 16.564 -0.380 -37.449 1.00 43.72 192 CYS A CA 1
ATOM 1437 C C . CYS A 1 192 ? 16.146 -1.846 -37.341 1.00 43.72 192 CYS A C 1
ATOM 1439 O O . CYS A 1 192 ? 16.878 -2.675 -36.810 1.00 43.72 192 CYS A O 1
ATOM 1441 N N . CYS A 1 193 ? 14.931 -2.155 -37.791 1.00 43.78 193 CYS A N 1
ATOM 1442 C CA . CYS A 1 193 ? 14.393 -3.514 -37.780 1.00 43.78 193 CYS A CA 1
ATOM 1443 C C . CYS A 1 193 ? 15.155 -4.432 -38.762 1.00 43.78 193 CYS A C 1
ATOM 1445 O O . CYS A 1 193 ? 14.944 -5.639 -38.794 1.00 43.78 193 CYS A O 1
ATOM 1447 N N . CYS A 1 194 ? 16.091 -3.871 -39.532 1.00 38.09 194 CYS A N 1
ATOM 1448 C CA . CYS A 1 194 ? 16.947 -4.584 -40.461 1.00 38.09 194 CYS A CA 1
ATOM 1449 C C . CYS A 1 194 ? 18.407 -4.505 -40.013 1.00 38.09 194 CYS A C 1
ATOM 1451 O O . CYS A 1 194 ? 18.895 -3.456 -39.599 1.00 38.09 194 CYS A O 1
ATOM 1453 N N . ARG A 1 195 ? 19.113 -5.626 -40.174 1.00 40.22 195 ARG A N 1
ATOM 1454 C CA . ARG A 1 195 ? 20.520 -5.878 -39.815 1.00 40.22 195 ARG A CA 1
ATOM 1455 C C . ARG A 1 195 ? 21.548 -4.950 -40.494 1.00 40.22 195 ARG A C 1
ATOM 1457 O O . ARG A 1 195 ? 22.741 -5.137 -40.293 1.00 40.22 195 ARG A O 1
ATOM 1464 N N . ASP A 1 196 ? 21.106 -3.985 -41.298 1.00 41.16 196 ASP A N 1
ATOM 1465 C CA . ASP A 1 196 ? 21.952 -3.079 -42.069 1.00 41.16 196 ASP A CA 1
ATOM 1466 C C . ASP A 1 196 ? 21.401 -1.645 -41.990 1.00 41.16 196 ASP A C 1
ATOM 1468 O O . ASP A 1 196 ? 20.422 -1.285 -42.648 1.00 41.16 196 ASP A O 1
ATOM 1472 N N . CYS A 1 197 ? 22.028 -0.816 -41.152 1.00 48.47 197 CYS A N 1
ATOM 1473 C CA . CYS A 1 197 ? 21.635 0.575 -40.892 1.00 48.47 197 CYS A CA 1
ATOM 1474 C C . CYS A 1 197 ? 21.915 1.542 -42.064 1.00 48.47 197 CYS A C 1
ATOM 1476 O O . CYS A 1 197 ? 21.766 2.749 -41.901 1.00 48.47 197 CYS A O 1
ATOM 1478 N N . ARG A 1 198 ? 22.339 1.060 -43.241 1.00 45.94 198 ARG A N 1
ATOM 1479 C CA . ARG A 1 198 ? 22.712 1.909 -44.392 1.00 45.94 198 ARG A CA 1
ATOM 1480 C C . ARG A 1 198 ? 21.575 2.238 -45.366 1.00 45.94 198 ARG A C 1
ATOM 1482 O O . ARG A 1 198 ? 21.820 2.908 -46.364 1.00 45.94 198 ARG A O 1
ATOM 1489 N N . ARG A 1 199 ? 20.344 1.778 -45.116 1.00 41.69 199 ARG A N 1
ATOM 1490 C CA . ARG A 1 199 ? 19.204 1.936 -46.046 1.00 41.69 199 ARG A CA 1
ATOM 1491 C C . ARG A 1 199 ? 17.931 2.502 -45.405 1.00 41.69 199 ARG A C 1
ATOM 1493 O O . ARG A 1 199 ? 16.834 2.066 -45.739 1.00 41.69 199 ARG A O 1
ATOM 1500 N N . CYS A 1 200 ? 18.050 3.480 -44.513 1.00 38.97 200 CYS A N 1
ATOM 1501 C CA . CYS A 1 200 ? 16.900 4.314 -44.152 1.00 38.97 200 CYS A CA 1
ATOM 1502 C C . CYS A 1 200 ? 16.888 5.552 -45.065 1.00 38.97 200 CYS A C 1
ATOM 1504 O O . CYS A 1 200 ? 17.852 6.312 -45.020 1.00 38.97 200 CYS A O 1
ATOM 1506 N N . PRO A 1 201 ? 15.858 5.759 -45.908 1.00 38.44 201 PRO A N 1
ATOM 1507 C CA . PRO A 1 201 ? 15.773 6.935 -46.758 1.00 38.44 201 PRO A CA 1
ATOM 1508 C C . PRO A 1 201 ? 15.043 8.046 -46.007 1.00 38.44 201 PRO A C 1
ATOM 1510 O O . PRO A 1 201 ? 13.864 8.247 -46.263 1.00 38.44 201 PRO A O 1
ATOM 1513 N N . TRP A 1 202 ? 15.733 8.717 -45.083 1.00 45.19 202 TRP A N 1
ATOM 1514 C CA . TRP A 1 202 ? 15.440 10.085 -44.632 1.00 45.19 202 TRP A CA 1
ATOM 1515 C C . TRP A 1 202 ? 16.750 10.731 -44.192 1.00 45.19 202 TRP A C 1
ATOM 1517 O O . TRP A 1 202 ? 17.382 10.172 -43.267 1.00 45.19 202 TRP A O 1
#

Secondary structure (DSSP, 8-state):
---PPP----S------S-TTS-------S--SHHHHHHHHHHHHHHHHHT--HHHHHHHHHHHHHHHHHHHHHHHHHTT----HHHHHHHHHHHHHHHHHHHHHHHHHS--PPPPGGGSHHHHHHHHHHHHHHHHHHHHHHHHHHSSTTS--GGGTHHHHHHHHHHHHHH---STTGGGGTT-GGG-----SSS-TT----

Organism: NCBI:txid546364